Protein 7AH8 (pdb70)

B-factor: mean 55.12, std 19.31, range [22.87, 121.48]

Secondary structure (DSSP, 8-state):
------HHHHHHHHHHTS-TT-EE-HHHHHHHHHHHHHHHHHHHHHHHHHHHHTT-SSB-HHHHHHHHHHTT-HHHHHHHHHHHHH--/---HHHHHHHHTTSTT---B-SHHHHHHHHHHHHHHHHHHHHHHHHHHHTT-SEE-HHHHHHHHHT-GGGGGGTTTS--/-------HHHHHHHHHHTS-TT-EE-HHHHHHHHHHHHHHHHHHHHHHHHHHHHTT-SSB-HHHHHHHHHHTT-HHHHHHHHHHHHHT-/--S-HHHHHHHHTTSTT-SSB-SHHHHHHHHHHHHHHHHHHHHHHHHHHHTT-SEE-HHHHHHHHHH-GGGGGGTTTS--

Solvent-accessible surface area: 17766 Å² total; per-residue (Å²): 207,98,52,83,0,39,67,63,27,0,18,96,3,0,111,106,11,18,58,183,78,16,106,24,21,147,84,0,61,56,6,0,27,71,0,0,9,64,0,0,40,64,0,0,57,35,0,10,116,85,5,128,120,89,164,65,150,18,4,39,5,117,0,0,12,73,0,0,45,68,44,42,0,87,74,2,16,115,66,0,83,107,73,19,136,176,88,148,106,11,52,81,32,80,0,43,86,0,0,41,55,25,142,115,2,134,119,29,19,47,29,0,8,25,0,0,14,58,0,0,55,39,0,0,39,37,0,0,85,54,0,20,91,35,0,108,97,74,191,58,131,38,0,63,68,47,0,0,6,78,4,2,104,121,64,129,32,0,79,42,0,99,124,53,7,74,178,170,154,68,24,66,0,37,69,68,37,0,14,161,10,0,137,125,17,12,61,182,111,13,117,23,18,150,61,0,61,59,0,0,31,62,0,0,9,65,0,0,38,64,0,2,57,48,0,3,105,74,3,119,131,69,177,74,162,33,2,40,7,89,0,0,20,73,0,0,48,74,47,40,0,79,74,7,14,119,58,0,98,114,30,20,113,132,44,176,115,118,2,39,49,71,78,0,46,85,1,0,79,76,32,128,63,3,139,116,27,20,46,47,0,7,39,0,0,7,58,0,0,55,32,0,0,40,44,0,0,74,67,0,20,93,52,0,89,118,74,188,74,174,41,0,67,74,74,0,0,10,80,4,4,98,135,73,126,52,2,79,35,0,113,113,38,9,100,214

Organism: Homo sapiens (NCBI:txid9606)

Radius of gyration: 24.03 Å; Cα contacts (8 Å, |Δi|>4): 444; chains: 4; bounding box: 36×52×73 Å

Structure (mmCIF, N/CA/C/O backbone):
data_7AH8
#
_entry.id   7AH8
#
_cell.length_a   45.697
_cell.length_b   61.213
_cell.length_c   123.533
_cell.angle_alpha   90.000
_cell.angle_beta   90.000
_cell.angle_gamma   90.000
#
_symmetry.space_group_name_H-M   'P 21 21 21'
#
loop_
_entity.id
_entity.type
_entity.pdbx_description
1 polymer 'Nuclear transcription factor Y subunit beta'
2 polymer 'Isoform 6 of Nuclear transcription factor Y subunit gamma'
3 non-polymer GLYCEROL
4 non-polymer 'CITRATE ANION'
5 non-polymer "8,8'-[CARBONYLBIS[IMINO-3,1-PHENYLENECARBONYLIMINO(4-METHYL-3,1-PHENYLENE)CARBONYLIMINO]]BIS-1,3,5-NAPHTHALENETRISULFON IC ACID"
6 water water
#
loop_
_atom_site.group_PDB
_atom_site.id
_atom_site.type_symbol
_atom_site.label_atom_id
_atom_site.label_alt_id
_atom_site.label_comp_id
_atom_site.label_asym_id
_atom_site.label_entity_id
_atom_site.label_seq_id
_atom_site.pdbx_PDB_ins_code
_atom_site.Cartn_x
_atom_site.Cartn_y
_atom_site.Cartn_z
_atom_site.occupancy
_atom_site.B_iso_or_equiv
_atom_site.auth_seq_id
_atom_site.auth_comp_id
_atom_site.auth_asym_id
_atom_site.auth_atom_id
_atom_site.pdbx_PDB_model_num
ATOM 1 N N . GLN A 1 2 ? 3.27900 -2.26000 -14.35600 1.000 78.86893 53 GLN A N 1
ATOM 2 C CA . GLN A 1 2 ? 4.13000 -1.71100 -13.27200 1.000 88.80143 53 GLN A CA 1
ATOM 3 C C . GLN A 1 2 ? 5.55300 -1.52100 -13.81100 1.000 91.99679 53 GLN A C 1
ATOM 4 O O . GLN A 1 2 ? 6.11900 -2.49200 -14.31100 1.000 89.57089 53 GLN A O 1
ATOM 10 N N . ASP A 1 3 ? 6.09000 -0.30200 -13.72700 1.000 86.85732 54 ASP A N 1
ATOM 11 C CA . ASP A 1 3 ? 7.43300 0.02600 -14.27000 1.000 84.75760 54 ASP A CA 1
ATOM 12 C C . ASP A 1 3 ? 7.93900 1.28300 -13.57200 1.000 73.03893 54 ASP A C 1
ATOM 13 O O . ASP A 1 3 ? 7.28500 2.31100 -13.66900 1.000 101.83893 54 ASP A O 1
ATOM 18 N N . ILE A 1 4 ? 9.10600 1.14300 -12.95500 1.000 57.09893 55 ILE A N 1
ATOM 19 C CA . ILE A 1 4 ? 9.81200 2.11600 -12.08200 1.000 53.12893 55 ILE A CA 1
ATOM 20 C C . ILE A 1 4 ? 11.00200 2.73100 -12.79400 1.000 47.93617 55 ILE A C 1
ATOM 21 O O . ILE A 1 4 ? 11.70100 2.05700 -13.46300 1.000 45.14893 55 ILE A O 1
ATOM 26 N N . TYR A 1 5 ? 11.24300 3.99500 -12.54100 1.000 46.73490 56 TYR A N 1
ATOM 27 C CA . TYR A 1 5 ? 12.38800 4.68800 -13.14700 1.000 39.66391 56 TYR A CA 1
ATOM 28 C C . TYR A 1 5 ? 13.13700 5.44900 -12.06900 1.000 38.35360 56 TYR A C 1
ATOM 29 O O . TYR A 1 5 ? 12.56300 5.86300 -11.11300 1.000 36.66494 56 TYR A O 1
ATOM 38 N N . LEU A 1 6 ? 14.44100 5.50700 -12.21300 1.000 37.24251 57 LEU A N 1
ATOM 39 C CA . LEU A 1 6 ? 15.25300 6.36400 -11.37700 1.000 31.14596 57 LEU A CA 1
ATOM 40 C C . LEU A 1 6 ? 14.81800 7.81900 -11.55200 1.000 36.34898 57 LEU A C 1
ATOM 41 O O . LEU A 1 6 ? 14.28800 8.19200 -12.60100 1.000 37.47246 57 LEU A O 1
ATOM 46 N N . PRO A 1 7 ? 15.00500 8.65200 -10.53100 1.000 40.81933 58 PRO A N 1
ATOM 47 C CA . PRO A 1 7 ? 14.56600 10.05000 -10.63000 1.000 32.72110 58 PRO A CA 1
ATOM 48 C C . PRO A 1 7 ? 15.22900 10.76100 -11.80200 1.000 38.93526 58 PRO A C 1
ATOM 49 O O . PRO A 1 7 ? 16.44100 10.65900 -12.01300 1.000 39.63067 58 PRO A O 1
ATOM 53 N N . ILE A 1 8 ? 14.40900 11.48000 -12.57400 1.000 38.55035 59 ILE A N 1
ATOM 54 C CA . ILE A 1 8 ? 14.88000 12.12400 -13.79800 1.000 37.74388 59 ILE A CA 1
ATOM 55 C C . ILE A 1 8 ? 15.98800 13.13000 -13.50500 1.000 39.71381 59 ILE A C 1
ATOM 56 O O . ILE A 1 8 ? 16.87300 13.35000 -14.34200 1.000 39.45018 59 ILE A O 1
ATOM 61 N N . ALA A 1 9 ? 15.96300 13.75500 -12.32600 1.000 42.44719 60 ALA A N 1
ATOM 62 C CA . ALA A 1 9 ? 16.98600 14.73900 -11.98900 1.000 39.16539 60 ALA A CA 1
ATOM 63 C C . ALA A 1 9 ? 18.34200 14.07600 -11.78500 1.000 37.33722 60 ALA A C 1
ATOM 64 O O . ALA A 1 9 ? 19.37300 14.61500 -12.20300 1.000 38.35126 60 ALA A O 1
ATOM 66 N N . ASN A 1 10 ? 18.36000 12.91100 -11.13500 1.000 37.10607 61 ASN A N 1
ATOM 67 C CA . ASN A 1 10 ? 19.60800 12.17600 -10.95500 1.000 38.75325 61 ASN A CA 1
ATOM 68 C C . ASN A 1 10 ? 20.19400 11.75500 -12.29800 1.000 45.33705 61 ASN A C 1
ATOM 69 O O . ASN A 1 10 ? 21.40100 11.89100 -12.53200 1.000 46.93396 61 ASN A O 1
ATOM 74 N N . VAL A 1 11 ? 19.35200 11.22300 -13.18800 1.000 46.02838 62 VAL A N 1
ATOM 75 C CA . VAL A 1 11 ? 19.80700 10.84800 -14.52500 1.000 41.13762 62 VAL A CA 1
ATOM 76 C C . VAL A 1 11 ? 20.38600 12.06000 -15.24600 1.000 33.28849 62 VAL A C 1
ATOM 77 O O . VAL A 1 11 ? 21.44300 11.98100 -15.88300 1.000 39.22577 62 VAL A O 1
ATOM 81 N N . ALA A 1 12 ? 19.69100 13.19800 -15.16200 1.000 32.46178 63 ALA A N 1
ATOM 82 C CA . ALA A 1 12 ? 20.14300 14.40900 -15.84200 1.000 33.07494 63 ALA A CA 1
ATOM 83 C C . ALA A 1 12 ? 21.52100 14.84100 -15.35600 1.000 41.41583 63 ALA A C 1
ATOM 84 O O . ALA A 1 12 ? 22.34100 15.32500 -16.14500 1.000 38.83447 63 ALA A O 1
ATOM 86 N N . ARG A 1 13 ? 21.79300 14.68200 -14.05700 1.000 38.09150 64 ARG A N 1
ATOM 87 C CA . ARG A 1 13 ? 23.06600 15.14100 -13.51100 1.000 29.92940 64 ARG A CA 1
ATOM 88 C C . ARG A 1 13 ? 24.22900 14.33000 -14.06300 1.000 40.99580 64 ARG A C 1
ATOM 89 O O . ARG A 1 13 ? 25.26400 14.89200 -14.44100 1.000 45.54472 64 ARG A O 1
ATOM 97 N N . ILE A 1 14 ? 24.07400 13.00600 -14.12100 1.000 35.30789 65 ILE A N 1
ATOM 98 C CA . ILE A 1 14 ? 25.11500 12.14700 -14.67600 1.000 33.42482 65 ILE A CA 1
ATOM 99 C C . ILE A 1 14 ? 25.32200 12.44600 -16.15400 1.000 36.75925 65 ILE A C 1
ATOM 100 O O . ILE A 1 14 ? 26.45800 12.51700 -16.63700 1.000 43.98923 65 ILE A O 1
ATOM 105 N N . MET A 1 15 ? 24.22500 12.61300 -16.89600 1.000 32.34100 66 MET A N 1
ATOM 106 C CA . MET A 1 15 ? 24.31800 12.99000 -18.30300 1.000 30.96476 66 MET A CA 1
ATOM 107 C C . MET A 1 15 ? 25.09600 14.28900 -18.48700 1.000 38.33898 66 MET A C 1
ATOM 108 O O . MET A 1 15 ? 25.95300 14.38800 -19.37400 1.000 31.44745 66 MET A O 1
ATOM 113 N N . LYS A 1 16 ? 24.81000 15.29800 -17.65700 1.000 34.42865 67 LYS A N 1
ATOM 114 C CA . LYS A 1 16 ? 25.43200 16.60800 -17.82700 1.000 34.74352 67 LYS A CA 1
ATOM 115 C C . LYS A 1 16 ? 26.93400 16.56200 -17.56400 1.000 41.75824 67 LYS A C 1
ATOM 116 O O . LYS A 1 16 ? 27.70400 17.27800 -18.21600 1.000 44.54934 67 LYS A O 1
ATOM 122 N N . ASN A 1 17 ? 27.37600 15.71900 -16.62700 1.000 46.01455 68 ASN A N 1
ATOM 123 C CA . ASN A 1 17 ? 28.80900 15.59300 -16.37900 1.000 35.35242 68 ASN A CA 1
ATOM 124 C C . ASN A 1 17 ? 29.53100 14.87200 -17.50600 1.000 31.91615 68 ASN A C 1
ATOM 125 O O . ASN A 1 17 ? 30.76500 14.91900 -17.56200 1.000 51.84686 68 ASN A O 1
ATOM 130 N N . ALA A 1 18 ? 28.79500 14.21100 -18.39600 1.000 31.30354 69 ALA A N 1
ATOM 131 C CA . ALA A 1 18 ? 29.35600 13.44900 -19.50000 1.000 33.72290 69 ALA A CA 1
ATOM 132 C C . ALA A 1 18 ? 29.36900 14.22600 -20.81200 1.000 41.21719 69 ALA A C 1
ATOM 133 O O . ALA A 1 18 ? 29.61300 13.63000 -21.86400 1.000 46.59020 69 ALA A O 1
ATOM 135 N N . ILE A 1 19 ? 29.10600 15.52700 -20.78400 1.000 38.90385 70 ILE A N 1
ATOM 136 C CA . ILE A 1 19 ? 29.03300 16.30200 -22.02300 1.000 47.57751 70 ILE A CA 1
ATOM 137 C C . ILE A 1 19 ? 29.85100 17.57400 -21.85600 1.000 44.49503 70 ILE A C 1
ATOM 138 O O . ILE A 1 19 ? 30.14400 18.00200 -20.72800 1.000 44.37263 70 ILE A O 1
ATOM 143 N N . PRO A 1 20 ? 30.26000 18.19700 -22.97900 1.000 40.18837 71 PRO A N 1
ATOM 144 C CA . PRO A 1 20 ? 31.01700 19.45300 -22.90100 1.000 43.74776 71 PRO A CA 1
ATOM 145 C C . PRO A 1 20 ? 30.31800 20.52500 -22.08100 1.000 48.56784 71 PRO A C 1
ATOM 146 O O . PRO A 1 20 ? 29.09700 20.49400 -21.89100 1.000 56.69579 71 PRO A O 1
ATOM 150 N N . GLN A 1 21 ? 31.10300 21.48600 -21.59600 1.000 53.08003 72 GLN A N 1
ATOM 151 C CA . GLN A 1 21 ? 30.57800 22.53900 -20.73900 1.000 52.41154 72 GLN A CA 1
ATOM 152 C C . GLN A 1 21 ? 29.57500 23.44200 -21.45100 1.000 53.97111 72 GLN A C 1
ATOM 153 O O . GLN A 1 21 ? 28.76600 24.09500 -20.78200 1.000 55.20934 72 GLN A O 1
ATOM 159 N N . THR A 1 22 ? 29.58900 23.48100 -22.78200 1.000 58.95512 73 THR A N 1
ATOM 160 C CA . THR A 1 22 ? 28.59000 24.22000 -23.54200 1.000 47.20835 73 THR A CA 1
ATOM 161 C C . THR A 1 22 ? 27.36100 23.38900 -23.88900 1.000 59.84318 73 THR A C 1
ATOM 162 O O . THR A 1 22 ? 26.38500 23.94500 -24.40500 1.000 66.10135 73 THR A O 1
ATOM 166 N N . GLY A 1 23 ? 27.37100 22.08700 -23.60900 1.000 53.23146 74 GLY A N 1
ATOM 167 C CA . GLY A 1 23 ? 26.29500 21.23400 -24.06700 1.000 44.21724 74 GLY A CA 1
ATOM 168 C C . GLY A 1 23 ? 25.03900 21.34400 -23.22500 1.000 44.24839 74 GLY A C 1
ATOM 169 O O . GLY A 1 23 ? 25.07400 21.61000 -22.02400 1.000 44.89100 74 GLY A O 1
ATOM 170 N N . LYS A 1 24 ? 23.90800 21.13200 -23.88900 1.000 41.55183 75 LYS A N 1
ATOM 171 C CA . LYS A 1 24 ? 22.60200 21.06300 -23.25800 1.000 32.10796 75 LYS A CA 1
ATOM 172 C C . LYS A 1 24 ? 21.93700 19.73700 -23.59800 1.000 34.06409 75 LYS A C 1
ATOM 173 O O . LYS A 1 24 ? 22.29200 19.06800 -24.57200 1.000 34.45927 75 LYS A O 1
ATOM 179 N N . ILE A 1 25 ? 20.97600 19.35300 -22.76600 1.000 37.31790 76 ILE A N 1
ATOM 180 C CA . ILE A 1 25 ? 20.22900 18.11800 -22.94700 1.000 36.94138 76 ILE A CA 1
ATOM 181 C C . ILE A 1 25 ? 18.75700 18.46800 -23.08700 1.000 33.72489 76 ILE A C 1
ATOM 182 O O . ILE A 1 25 ? 18.20700 19.20800 -22.26300 1.000 34.45576 76 ILE A O 1
ATOM 187 N N . ALA A 1 26 ? 18.12600 17.94000 -24.12900 1.000 37.39706 77 ALA A N 1
ATOM 188 C CA . ALA A 1 26 ? 16.69800 18.13300 -24.30700 1.000 32.67603 77 ALA A CA 1
ATOM 189 C C . ALA A 1 26 ? 15.92500 17.32400 -23.27500 1.000 37.37052 77 ALA A C 1
ATOM 190 O O . ALA A 1 26 ? 16.38100 16.27700 -22.80600 1.000 45.62793 77 ALA A O 1
ATOM 192 N N . LYS A 1 27 ? 14.76000 17.85000 -22.89100 1.000 35.96124 78 LYS A N 1
ATOM 193 C CA . LYS A 1 27 ? 13.84300 17.10000 -22.03700 1.000 34.73287 78 LYS A CA 1
ATOM 194 C C . LYS A 1 27 ? 13.63400 15.69200 -22.58400 1.000 30.28341 78 LYS A C 1
ATOM 195 O O . LYS A 1 27 ? 13.62200 14.71500 -21.82600 1.000 35.60476 78 LYS A O 1
ATOM 201 N N . ASP A 1 28 ? 13.44200 15.58100 -23.90200 1.000 34.96171 79 ASP A N 1
ATOM 202 C CA . ASP A 1 28 ? 13.29400 14.28300 -24.55600 1.000 41.99945 79 ASP A CA 1
ATOM 203 C C . ASP A 1 28 ? 14.45500 13.34900 -24.22600 1.000 39.32619 79 ASP A C 1
ATOM 204 O O . ASP A 1 28 ? 14.25400 12.16600 -23.92600 1.000 30.89800 79 ASP A O 1
ATOM 209 N N . ALA A 1 29 ? 15.68300 13.87200 -24.27300 1.000 35.88598 80 ALA A N 1
ATOM 210 C CA . ALA A 1 29 ? 16.86400 13.02200 -24.14200 1.000 31.31018 80 ALA A CA 1
ATOM 211 C C . ALA A 1 29 ? 17.00600 12.44400 -22.73900 1.000 29.76950 80 ALA A C 1
ATOM 212 O O . ALA A 1 29 ? 17.29400 11.25100 -22.58500 1.000 31.39453 80 ALA A O 1
ATOM 214 N N . LYS A 1 30 ? 16.81300 13.26900 -21.70700 1.000 27.23536 81 LYS A N 1
ATOM 215 C CA . LYS A 1 30 ? 16.92300 12.78000 -20.33500 1.000 28.19021 81 LYS A CA 1
ATOM 216 C C . LYS A 1 30 ? 15.91200 11.67500 -20.06100 1.000 36.47552 81 LYS A C 1
ATOM 217 O O . LYS A 1 30 ? 16.25800 10.61800 -19.52100 1.000 35.89155 81 LYS A O 1
ATOM 223 N N . GLU A 1 31 ? 14.64900 11.90900 -20.42200 1.000 34.41794 82 GLU A N 1
ATOM 224 C CA . GLU A 1 31 ? 13.60800 10.91600 -20.17800 1.000 35.12067 82 GLU A CA 1
ATOM 225 C C . GLU A 1 31 ? 13.89500 9.62800 -20.93700 1.000 31.04565 82 GLU A C 1
ATOM 226 O O . GLU A 1 31 ? 13.66100 8.52800 -20.42300 1.000 33.46914 82 GLU A O 1
ATOM 232 N N . CYS A 1 32 ? 14.39800 9.74900 -22.16700 1.000 33.04279 83 CYS A N 1
ATOM 233 C CA . CYS A 1 32 ? 14.79500 8.57900 -22.94200 1.000 32.30273 83 CYS A CA 1
ATOM 234 C C . CYS A 1 32 ? 15.86100 7.76600 -22.21600 1.000 30.67060 83 CYS A C 1
ATOM 235 O O . CYS A 1 32 ? 15.75100 6.53900 -22.09800 1.000 32.62670 83 CYS A O 1
ATOM 238 N N . VAL A 1 33 ? 16.91300 8.43500 -21.73300 1.000 28.02220 84 VAL A N 1
ATOM 239 C CA . VAL A 1 33 ? 17.98200 7.73800 -21.01900 1.000 33.25539 84 VAL A CA 1
ATOM 240 C C . VAL A 1 33 ? 17.45000 7.11800 -19.73400 1.000 28.06239 84 VAL A C 1
ATOM 241 O O . VAL A 1 33 ? 17.84700 6.01200 -19.34800 1.000 29.96598 84 VAL A O 1
ATOM 245 N N . GLN A 1 34 ? 16.54300 7.82300 -19.05500 1.000 32.07466 85 GLN A N 1
ATOM 246 C CA . GLN A 1 34 ? 15.91500 7.28600 -17.85200 1.000 34.74116 85 GLN A CA 1
ATOM 247 C C . GLN A 1 34 ? 15.24700 5.94500 -18.12800 1.000 35.15013 85 GLN A C 1
ATOM 248 O O . GLN A 1 34 ? 15.32400 5.02200 -17.30900 1.000 33.13635 85 GLN A O 1
ATOM 254 N N . GLU A 1 35 ? 14.58200 5.82100 -19.27700 1.000 35.76427 86 GLU A N 1
ATOM 255 C CA . GLU A 1 35 ? 13.97300 4.54700 -19.64500 1.000 42.14413 86 GLU A CA 1
ATOM 256 C C . GLU A 1 35 ? 15.03600 3.50400 -19.96500 1.000 38.76903 86 GLU A C 1
ATOM 257 O O . GLU A 1 35 ? 14.91400 2.34100 -19.56200 1.000 41.20844 86 GLU A O 1
ATOM 263 N N . CYS A 1 36 ? 16.07400 3.89900 -20.70800 1.000 33.72487 87 CYS A N 1
ATOM 264 C CA . CYS A 1 36 ? 17.14900 2.97200 -21.05000 1.000 32.02995 87 CYS A CA 1
ATOM 265 C C . CYS A 1 36 ? 17.82100 2.40600 -19.80500 1.000 30.85909 87 CYS A C 1
ATOM 266 O O . CYS A 1 36 ? 18.18000 1.22300 -19.77000 1.000 27.82551 87 CYS A O 1
ATOM 269 N N . VAL A 1 37 ? 18.00700 3.23600 -18.77400 1.000 29.86745 88 VAL A N 1
ATOM 270 C CA . VAL A 1 37 ? 18.72900 2.78400 -17.58600 1.000 31.99531 88 VAL A CA 1
ATOM 271 C C . VAL A 1 37 ? 17.92700 1.72400 -16.83200 1.000 29.82874 88 VAL A C 1
ATOM 272 O O . VAL A 1 37 ? 18.48800 0.72100 -16.37200 1.000 30.16408 88 VAL A O 1
ATOM 276 N N . SER A 1 38 ? 16.61400 1.92600 -16.68100 1.000 33.13335 89 SER A N 1
ATOM 277 C CA . SER A 1 38 ? 15.77300 0.89000 -16.08900 1.000 27.86705 89 SER A CA 1
ATOM 278 C C . SER A 1 38 ? 15.82000 -0.38500 -16.91700 1.000 34.86011 89 SER A C 1
ATOM 279 O O . SER A 1 38 ? 15.90100 -1.49200 -16.37000 1.000 31.87794 89 SER A O 1
ATOM 282 N N . GLU A 1 39 ? 15.76100 -0.24600 -18.24400 1.000 36.08029 90 GLU A N 1
ATOM 283 C CA . GLU A 1 39 ? 15.84800 -1.40600 -19.12200 1.000 31.34345 90 GLU A CA 1
ATOM 284 C C . GLU A 1 39 ? 17.17500 -2.12600 -18.93000 1.000 34.73626 90 GLU A C 1
ATOM 285 O O . GLU A 1 39 ? 17.22600 -3.36100 -18.92000 1.000 40.34289 90 GLU A O 1
ATOM 291 N N . PHE A 1 40 ? 18.26200 -1.36300 -18.78400 1.000 31.59287 91 PHE A N 1
ATOM 292 C CA . PHE A 1 40 ? 19.57600 -1.95100 -18.54600 1.000 36.94534 91 PHE A CA 1
ATOM 293 C C . PHE A 1 40 ? 19.59800 -2.76100 -17.25600 1.000 41.00659 91 PHE A C 1
ATOM 294 O O . PHE A 1 40 ? 20.15500 -3.86400 -17.21700 1.000 40.37881 91 PHE A O 1
ATOM 302 N N . ILE A 1 41 ? 18.99600 -2.23200 -16.19000 1.000 35.08671 92 ILE A N 1
ATOM 303 C CA . ILE A 1 41 ? 18.97500 -2.94700 -14.91700 1.000 39.32114 92 ILE A CA 1
ATOM 304 C C . ILE A 1 41 ? 18.12700 -4.20800 -15.02800 1.000 37.25683 92 ILE A C 1
ATOM 305 O O . ILE A 1 41 ? 18.54200 -5.29200 -14.60200 1.000 40.35591 92 ILE A O 1
ATOM 310 N N . SER A 1 42 ? 16.92600 -4.08600 -15.60000 1.000 40.66991 93 SER A N 1
ATOM 311 C CA . SER A 1 42 ? 16.06300 -5.25200 -15.77300 1.000 36.87657 93 SER A CA 1
ATOM 312 C C . SER A 1 42 ? 16.71700 -6.29800 -16.66900 1.000 41.29353 93 SER A C 1
ATOM 313 O O . SER A 1 42 ? 16.65100 -7.50000 -16.38500 1.000 47.52071 93 SER A O 1
ATOM 316 N N . PHE A 1 43 ? 17.33800 -5.85400 -17.76400 1.000 42.06580 94 PHE A N 1
ATOM 317 C CA . PHE A 1 43 ? 18.0850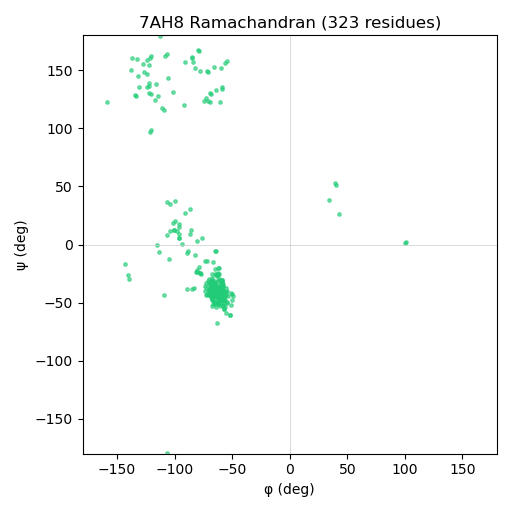0 -6.74200 -18.65200 1.000 44.00802 94 PHE A CA 1
ATOM 318 C C . PHE A 1 43 ? 19.09400 -7.59400 -17.88700 1.000 43.58978 94 PHE A C 1
ATOM 319 O O . PHE A 1 43 ? 19.02800 -8.82900 -17.90600 1.000 46.69101 94 PHE A O 1
ATOM 327 N N . ILE A 1 44 ? 20.04600 -6.94300 -17.21500 1.000 38.31993 95 ILE A N 1
ATOM 328 C CA . ILE A 1 44 ? 21.09400 -7.66500 -16.49600 1.000 40.87127 95 ILE A CA 1
ATOM 329 C C . ILE A 1 44 ? 20.50100 -8.52700 -15.38700 1.000 41.39897 95 ILE A C 1
ATOM 330 O O . ILE A 1 44 ? 20.95700 -9.65100 -15.14600 1.000 46.42728 95 ILE A O 1
ATOM 335 N N . THR A 1 45 ? 19.49100 -8.00800 -14.68300 1.000 40.60007 96 THR A N 1
ATOM 336 C CA . THR A 1 45 ? 18.87900 -8.74500 -13.57600 1.000 48.32021 96 THR A CA 1
ATOM 337 C C . THR A 1 45 ? 18.37500 -10.11900 -14.01500 1.000 50.12174 96 THR A C 1
ATOM 338 O O . THR A 1 45 ? 18.64600 -11.12900 -13.35300 1.000 51.64210 96 THR A O 1
ATOM 342 N N . SER A 1 46 ? 17.65000 -10.18100 -15.13900 1.000 47.23153 97 SER A N 1
ATOM 343 C CA . SER A 1 46 ? 16.97300 -11.42100 -15.51000 1.000 47.61862 97 SER A CA 1
ATOM 344 C C . SER A 1 46 ? 17.96100 -12.51500 -15.88800 1.000 54.86032 97 SER A C 1
ATOM 345 O O . SER A 1 46 ? 17.68500 -13.70200 -15.66900 1.000 65.48087 97 SER A O 1
ATOM 348 N N . GLU A 1 47 ? 19.10500 -12.14300 -16.46700 1.000 51.20224 98 GLU A N 1
ATOM 349 C CA . GLU A 1 47 ? 20.16300 -13.12100 -16.67800 1.000 46.68554 98 GLU A CA 1
ATOM 350 C C . GLU A 1 47 ? 20.79300 -13.52000 -15.35200 1.000 53.56932 98 GLU A C 1
ATOM 351 O O . GLU A 1 47 ? 21.11600 -14.69500 -15.13800 1.000 63.11911 98 GLU A O 1
ATOM 357 N N . ALA A 1 48 ? 20.98500 -12.55100 -14.45300 1.000 54.13211 99 ALA A N 1
ATOM 358 C CA . ALA A 1 48 ? 21.55800 -12.85800 -13.14900 1.000 57.04696 99 ALA A CA 1
ATOM 359 C C . ALA A 1 48 ? 20.66700 -13.82000 -12.37600 1.000 61.21956 99 ALA A C 1
ATOM 360 O O . ALA A 1 48 ? 21.15900 -14.77500 -11.76500 1.000 65.25291 99 ALA A O 1
ATOM 362 N N . SER A 1 49 ? 19.35100 -13.58000 -12.38600 1.000 60.99092 100 SER A N 1
ATOM 363 C CA . SER A 1 49 ? 18.42300 -14.49500 -11.72800 1.000 60.71614 100 SER A CA 1
ATOM 364 C C . SER A 1 49 ? 18.51600 -15.89900 -12.31000 1.000 66.23718 100 SER A C 1
ATOM 365 O O . SER A 1 49 ? 18.33400 -16.88500 -11.58600 1.000 68.56051 100 SER A O 1
ATOM 368 N N . GLU A 1 50 ? 18.79600 -16.00800 -13.61000 1.000 67.90575 101 GLU A N 1
ATOM 369 C CA . GLU A 1 50 ? 18.98200 -17.31700 -14.22700 1.000 70.61949 101 GLU A CA 1
ATOM 370 C C . GLU A 1 50 ? 20.23300 -17.99500 -13.68400 1.000 67.10462 101 GLU A C 1
ATOM 371 O O . GLU A 1 50 ? 20.18800 -19.15500 -13.25700 1.000 80.71910 101 GLU A O 1
ATOM 377 N N . ARG A 1 51 ? 21.36300 -17.28700 -13.70700 1.000 67.24944 102 ARG A N 1
ATOM 378 C CA . ARG A 1 51 ? 22.59700 -17.82500 -13.14300 1.000 73.03571 102 ARG A CA 1
ATOM 379 C C . ARG A 1 51 ? 22.41900 -18.14900 -11.66700 1.000 70.81837 102 ARG A C 1
ATOM 380 O O . ARG A 1 51 ? 22.87500 -19.19500 -11.18700 1.000 72.52447 102 ARG A O 1
ATOM 388 N N . CYS A 1 52 ? 21.77300 -17.24500 -10.92900 1.000 70.04510 103 CYS A N 1
ATOM 389 C CA . CYS A 1 52 ? 21.45400 -17.48800 -9.52900 1.000 69.21424 103 CYS A CA 1
ATOM 390 C C . CYS A 1 52 ? 20.67000 -18.78500 -9.36500 1.000 77.72430 103 CYS A C 1
ATOM 391 O O . CYS A 1 52 ? 21.09200 -19.69300 -8.64100 1.000 71.17150 103 CYS A O 1
ATOM 394 N N . HIS A 1 53 ? 19.50400 -18.88000 -10.01400 1.000 79.03471 104 HIS A N 1
ATOM 395 C CA . HIS A 1 53 ? 18.68900 -20.07900 -9.86100 1.000 76.55431 104 HIS A CA 1
ATOM 396 C C . HIS A 1 53 ? 19.41700 -21.33600 -10.30600 1.000 84.67549 104 HIS A C 1
ATOM 397 O O . HIS A 1 53 ? 19.18900 -22.40800 -9.72500 1.000 85.45195 104 HIS A O 1
ATOM 404 N N . GLN A 1 54 ? 20.30200 -21.26400 -11.30200 1.000 81.64777 105 GLN A N 1
ATOM 405 C CA . GLN A 1 54 ? 20.77500 -22.57000 -11.71800 1.000 90.70190 105 GLN A CA 1
ATOM 406 C C . GLN A 1 54 ? 21.67300 -23.22400 -10.69400 1.000 88.42602 105 GLN A C 1
ATOM 407 O O . GLN A 1 54 ? 21.65800 -24.44000 -10.57700 1.000 96.08749 105 GLN A O 1
ATOM 413 N N . GLU A 1 55 ? 22.40500 -22.44800 -9.91400 1.000 83.97873 106 GLU A N 1
ATOM 414 C CA . GLU A 1 55 ? 23.19300 -22.95200 -8.80500 1.000 85.32053 106 GLU A CA 1
ATOM 415 C C . GLU A 1 55 ? 22.34500 -23.03600 -7.54000 1.000 82.84733 106 GLU A C 1
ATOM 416 O O . GLU A 1 55 ? 22.86800 -22.89700 -6.43000 1.000 76.45804 106 GLU A O 1
ATOM 422 N N . LYS A 1 56 ? 21.02400 -23.27100 -7.70700 1.000 84.70123 107 LYS A N 1
ATOM 423 C CA . LYS A 1 56 ? 20.00900 -23.35100 -6.65000 1.000 87.31519 107 LYS A CA 1
ATOM 424 C C . LYS A 1 56 ? 20.29800 -22.39600 -5.50300 1.000 77.36020 107 LYS A C 1
ATOM 425 O O . LYS A 1 56 ? 20.08500 -22.70900 -4.32700 1.000 66.72873 107 LYS A O 1
ATOM 431 N N . ARG A 1 57 ? 20.78700 -21.22000 -5.86700 1.000 75.46054 108 ARG A N 1
ATOM 432 C CA . ARG A 1 57 ? 20.82500 -20.07000 -4.98800 1.000 66.06061 108 ARG A CA 1
ATOM 433 C C . ARG A 1 57 ? 19.48700 -19.34300 -5.04700 1.000 72.38953 108 ARG A C 1
ATOM 434 O O . ARG A 1 57 ? 18.69000 -19.51400 -5.97100 1.000 73.73182 108 ARG A O 1
ATOM 442 N N . LYS A 1 58 ? 19.25500 -18.53200 -4.04400 1.000 68.95696 109 LYS A N 1
ATOM 443 C CA . LYS A 1 58 ? 18.04200 -17.75600 -3.85300 1.000 77.02946 109 LYS A CA 1
ATOM 444 C C . LYS A 1 58 ? 18.24600 -16.26800 -4.06000 1.000 76.22517 109 LYS A C 1
ATOM 445 O O . LYS A 1 58 ? 17.40900 -15.61600 -4.68300 1.000 76.47706 109 LYS A O 1
ATOM 451 N N . THR A 1 59 ? 19.32800 -15.71800 -3.53100 1.000 70.52761 110 THR A N 1
ATOM 452 C CA . THR A 1 59 ? 19.64500 -14.30300 -3.59600 1.000 71.75014 110 THR A CA 1
ATOM 453 C C . THR A 1 59 ? 20.68900 -14.01800 -4.67200 1.000 62.84609 110 THR A C 1
ATOM 454 O O . THR A 1 59 ? 21.72400 -14.69300 -4.73300 1.000 65.84338 110 THR A O 1
ATOM 458 N N . ILE A 1 60 ? 20.42000 -13.01700 -5.51100 1.000 64.25148 111 ILE A N 1
ATOM 459 C CA . ILE A 1 60 ? 21.38400 -12.60200 -6.52900 1.000 55.80601 111 ILE A CA 1
ATOM 460 C C . ILE A 1 60 ? 22.52300 -11.83800 -5.86300 1.000 50.00534 111 ILE A C 1
ATOM 461 O O . ILE A 1 60 ? 22.30000 -10.83000 -5.18200 1.000 41.88194 111 ILE A O 1
ATOM 466 N N . ASN A 1 61 ? 23.75000 -12.31400 -6.05800 1.000 50.63834 112 ASN A N 1
ATOM 467 C CA . ASN A 1 61 ? 24.93600 -11.72100 -5.45700 1.000 48.88683 112 ASN A CA 1
ATOM 468 C C . ASN A 1 61 ? 25.75300 -10.97000 -6.50800 1.000 51.26070 112 ASN A C 1
ATOM 469 O O . ASN A 1 61 ? 25.38200 -10.88400 -7.68400 1.000 49.17988 112 ASN A O 1
ATOM 474 N N . GLY A 1 62 ? 26.87100 -10.40100 -6.05200 1.000 51.10054 113 GLY A N 1
ATOM 475 C CA . GLY A 1 62 ? 27.74900 -9.65900 -6.94700 1.000 39.66793 113 GLY A CA 1
ATOM 476 C C . GLY A 1 62 ? 28.18600 -10.45400 -8.16100 1.000 49.71716 113 GLY A C 1
ATOM 477 O O . GLY A 1 62 ? 28.11200 -9.97200 -9.29400 1.000 45.87734 113 GLY A O 1
ATOM 478 N N . GLU A 1 63 ? 28.68200 -11.67500 -7.93600 1.000 56.73847 114 GLU A N 1
ATOM 479 C CA . GLU A 1 63 ? 29.17800 -12.49400 -9.03900 1.000 48.14095 114 GLU A CA 1
ATOM 480 C C . GLU A 1 63 ? 28.10900 -12.71900 -10.10200 1.000 42.16419 114 GLU A C 1
ATOM 481 O O . GLU A 1 63 ? 28.40700 -12.68400 -11.30200 1.000 48.65810 114 GLU A O 1
ATOM 487 N N . ASP A 1 64 ? 26.86200 -12.95800 -9.68600 1.000 46.62067 115 ASP A N 1
ATOM 488 C CA . ASP A 1 64 ? 25.79300 -13.17200 -10.65800 1.000 50.39333 115 ASP A CA 1
ATOM 489 C C . ASP A 1 64 ? 25.60700 -11.94900 -11.54600 1.000 48.29615 115 ASP A C 1
ATOM 490 O O . ASP A 1 64 ? 25.33500 -12.07600 -12.74600 1.000 50.09129 115 ASP A O 1
ATOM 495 N N . ILE A 1 65 ? 25.74500 -10.75500 -10.97000 1.000 46.71510 116 ILE A N 1
ATOM 496 C CA . ILE A 1 65 ? 25.69300 -9.53100 -11.76500 1.000 46.50732 116 ILE A CA 1
ATOM 497 C C . ILE A 1 65 ? 26.86500 -9.47800 -12.73500 1.000 41.95762 116 ILE A C 1
ATOM 498 O O . ILE A 1 65 ? 26.68500 -9.28200 -13.94100 1.000 40.87183 116 ILE A O 1
ATOM 503 N N . LEU A 1 66 ? 28.08400 -9.68000 -12.22500 1.000 41.59713 117 LEU A N 1
ATOM 504 C CA . LEU A 1 66 ? 29.26900 -9.53200 -13.06600 1.000 41.54322 117 LEU A CA 1
ATOM 505 C C . LEU A 1 66 ? 29.33200 -10.61200 -14.13800 1.000 50.66805 117 LEU A C 1
ATOM 506 O O . LEU A 1 66 ? 29.78800 -10.35300 -15.25800 1.000 47.66112 117 LEU A O 1
ATOM 511 N N . PHE A 1 67 ? 28.88800 -11.83000 -13.81600 1.000 44.57521 118 PHE A N 1
ATOM 512 C CA . PHE A 1 67 ? 28.73200 -12.84200 -14.85600 1.000 43.22137 118 PHE A CA 1
ATOM 513 C C . PHE A 1 67 ? 27.72600 -12.39500 -15.90600 1.000 51.93418 118 PHE A C 1
ATOM 514 O O . PHE A 1 67 ? 27.95200 -12.56700 -17.11000 1.000 54.80264 118 PHE A O 1
ATOM 522 N N . ALA A 1 68 ? 26.60000 -11.82900 -15.46600 1.000 45.48937 119 ALA A N 1
ATOM 523 C CA . ALA A 1 68 ? 25.59300 -11.35600 -16.40700 1.000 39.82691 119 ALA A CA 1
ATOM 524 C C . ALA A 1 68 ? 26.13100 -10.21200 -17.25400 1.000 47.12693 119 ALA A C 1
ATOM 525 O O . ALA A 1 68 ? 25.80200 -10.10200 -18.44100 1.000 43.89617 119 ALA A O 1
ATOM 527 N N . MET A 1 69 ? 26.95000 -9.34100 -16.65800 1.000 46.08405 120 MET A N 1
ATOM 528 C CA . MET A 1 69 ? 27.57600 -8.26200 -17.41600 1.000 42.30608 120 MET A CA 1
ATOM 529 C C . MET A 1 69 ? 28.38400 -8.81300 -18.58600 1.000 49.36629 120 MET A C 1
ATOM 530 O O . MET A 1 69 ? 28.16700 -8.43500 -19.74300 1.000 52.14591 120 MET A O 1
ATOM 535 N N . SER A 1 70 ? 29.32400 -9.71700 -18.29800 1.000 45.44159 121 SER A N 1
ATOM 536 C CA . SER A 1 70 ? 30.17300 -10.27000 -19.35000 1.000 52.95035 121 SER A CA 1
ATOM 537 C C . SER A 1 70 ? 29.36000 -11.08100 -20.35200 1.000 47.16656 121 SER A C 1
ATOM 538 O O . SER A 1 70 ? 29.61500 -11.02500 -21.56100 1.000 52.98663 121 SER A O 1
ATOM 541 N N . THR A 1 71 ? 28.38300 -11.85000 -19.86400 1.000 42.53969 122 THR A N 1
ATOM 542 C CA . THR A 1 71 ? 27.56300 -12.66600 -20.75500 1.000 42.80766 122 THR A CA 1
ATOM 543 C C . THR A 1 71 ? 26.76500 -11.80000 -21.72300 1.000 47.69870 122 THR A C 1
ATOM 544 O O . THR A 1 71 ? 26.58700 -12.16200 -22.89200 1.000 53.06782 122 THR A O 1
ATOM 548 N N . LEU A 1 72 ? 26.30600 -10.63500 -21.26800 1.000 54.20129 123 LEU A N 1
ATOM 549 C CA . LEU A 1 72 ? 25.38100 -9.81400 -22.03500 1.000 41.21099 123 LEU A CA 1
ATOM 550 C C . LEU A 1 72 ? 26.06600 -8.65200 -22.74500 1.000 37.78100 123 LEU A C 1
ATOM 551 O O . LEU A 1 72 ? 25.38200 -7.74700 -23.23300 1.000 41.97165 123 LEU A O 1
ATOM 556 N N . GLY A 1 73 ? 27.39800 -8.65400 -22.81100 1.000 38.92916 124 GLY A N 1
ATOM 557 C CA . GLY A 1 73 ? 28.14000 -7.67800 -23.58400 1.000 39.79287 124 GLY A CA 1
ATOM 558 C C . GLY A 1 73 ? 28.75200 -6.53400 -22.80500 1.000 45.90601 124 GLY A C 1
ATOM 559 O O . GLY A 1 73 ? 29.35800 -5.64800 -23.42000 1.000 38.48669 124 GLY A O 1
ATOM 560 N N . PHE A 1 74 ? 28.61300 -6.51500 -21.48200 1.000 45.31778 125 PHE A N 1
ATOM 561 C CA . PHE A 1 74 ? 29.14400 -5.44500 -20.64300 1.000 37.89507 125 PHE A CA 1
ATOM 562 C C . PHE A 1 74 ? 30.37300 -5.89500 -19.85800 1.000 39.87455 125 PHE A C 1
ATOM 563 O O . PHE A 1 74 ? 30.57000 -5.51000 -18.70300 1.000 39.35463 125 PHE A O 1
ATOM 571 N N . ASP A 1 75 ? 31.20600 -6.73100 -20.48400 1.000 46.88652 126 ASP A N 1
ATOM 572 C CA . ASP A 1 75 ? 32.41300 -7.22600 -19.82800 1.000 49.06488 126 ASP A CA 1
ATOM 573 C C . ASP A 1 75 ? 33.36500 -6.09100 -19.46800 1.000 40.32989 126 ASP A C 1
ATOM 574 O O . ASP A 1 75 ? 34.11100 -6.19600 -18.48700 1.000 46.26410 126 ASP A O 1
ATOM 579 N N . SER A 1 76 ? 33.36000 -5.00700 -20.24900 1.000 39.80287 127 SER A N 1
ATOM 580 C CA . SER A 1 76 ? 34.18800 -3.84700 -19.93100 1.000 36.82012 127 SER A CA 1
ATOM 581 C C . SER A 1 76 ? 33.83100 -3.22700 -18.58600 1.000 40.61917 127 SER A C 1
ATOM 582 O O . SER A 1 76 ? 34.65000 -2.49700 -18.01600 1.000 44.77088 127 SER A O 1
ATOM 585 N N . TYR A 1 77 ? 32.62900 -3.49400 -18.07100 1.000 42.58397 128 TYR A N 1
ATOM 586 C CA . TYR A 1 77 ? 32.21600 -2.98000 -16.77200 1.000 44.36791 128 TYR A CA 1
ATOM 587 C C . TYR A 1 77 ? 32.77100 -3.79300 -15.61200 1.000 43.69443 128 TYR A C 1
ATOM 588 O O . TYR A 1 77 ? 32.87600 -3.26800 -14.49900 1.000 45.50477 128 TYR A O 1
ATOM 597 N N . VAL A 1 78 ? 33.11800 -5.05900 -15.85100 1.000 38.31101 129 VAL A N 1
ATOM 598 C CA . VAL A 1 78 ? 33.34500 -5.99800 -14.75500 1.000 46.59319 129 VAL A CA 1
ATOM 599 C C . VAL A 1 78 ? 34.56400 -5.59900 -13.92600 1.000 49.62184 129 VAL A C 1
ATOM 600 O O . VAL A 1 78 ? 34.51900 -5.61700 -12.69100 1.000 48.75012 129 VAL A O 1
ATOM 604 N N . GLU A 1 79 ? 35.66400 -5.22800 -14.58300 1.000 49.95174 130 GLU A N 1
ATOM 605 C CA . GLU A 1 79 ? 36.85800 -4.83300 -13.83400 1.000 50.19329 130 GLU A CA 1
ATOM 606 C C . GLU A 1 79 ? 36.65300 -3.56500 -13.01400 1.000 49.87427 130 GLU A C 1
ATOM 607 O O . GLU A 1 79 ? 37.00700 -3.57000 -11.82100 1.000 49.91336 130 GLU A O 1
ATOM 613 N N . PRO A 1 80 ? 36.12900 -2.45700 -13.55900 1.000 47.11192 131 PRO A N 1
ATOM 614 C CA . PRO A 1 80 ? 35.88900 -1.28700 -12.69600 1.000 45.84082 131 PRO A CA 1
ATOM 615 C C . PRO A 1 80 ? 34.89000 -1.56600 -11.58800 1.000 52.02890 131 PRO A C 1
ATOM 616 O O . PRO A 1 80 ? 35.08900 -1.11800 -10.45200 1.000 50.35337 131 PRO A O 1
ATOM 620 N N . LEU A 1 81 ? 33.80200 -2.27300 -11.89900 1.000 50.55484 132 LEU A N 1
ATOM 621 C CA . LEU A 1 81 ? 32.82500 -2.61600 -10.87000 1.000 49.00986 132 LEU A CA 1
ATOM 622 C C . LEU A 1 81 ? 33.46000 -3.43900 -9.75500 1.000 52.73832 132 LEU A C 1
ATOM 623 O O . LEU A 1 81 ? 33.17200 -3.22000 -8.57200 1.000 55.54945 132 LEU A O 1
ATOM 628 N N . LYS A 1 82 ? 34.32700 -4.39400 -10.10900 1.000 53.54102 133 LYS A N 1
ATOM 629 C CA . LYS A 1 82 ? 34.98000 -5.19800 -9.07900 1.000 54.76485 133 LYS A CA 1
ATOM 630 C C . LYS A 1 82 ? 35.90800 -4.35700 -8.20700 1.000 59.57955 133 LYS A C 1
ATOM 631 O O . LYS A 1 82 ? 35.93700 -4.53900 -6.98300 1.000 57.28501 133 LYS A O 1
ATOM 637 N N . LEU A 1 83 ? 36.69000 -3.44800 -8.81200 1.000 59.55438 134 LEU A N 1
ATOM 638 C CA . LEU A 1 83 ? 37.51400 -2.56100 -7.99800 1.000 60.34794 134 LEU A CA 1
ATOM 639 C C . LEU A 1 83 ? 36.63800 -1.67800 -7.12600 1.000 61.12022 134 LEU A C 1
ATOM 640 O O . LEU A 1 83 ? 36.97800 -1.40600 -5.97200 1.000 69.44683 134 LEU A O 1
ATOM 645 N N . TYR A 1 84 ? 35.50900 -1.23400 -7.68800 1.000 59.87032 135 TYR A N 1
ATOM 646 C CA . TYR A 1 84 ? 34.55200 -0.36100 -6.95800 1.000 60.17866 135 TYR A CA 1
ATOM 647 C C . TYR A 1 84 ? 33.90900 -1.15400 -5.81400 1.000 64.32406 135 TYR A C 1
ATOM 648 O O . TYR A 1 84 ? 33.47800 -0.53600 -4.82000 1.000 77.02217 135 TYR A O 1
ATOM 657 N N . LEU A 1 85 ? 33.85300 -2.48200 -5.95900 1.000 65.89925 136 LEU A N 1
ATOM 658 C CA . LEU A 1 85 ? 33.25500 -3.36500 -4.92200 1.000 66.28809 136 LEU A CA 1
ATOM 659 C C . LEU A 1 85 ? 34.37600 -3.98800 -4.08200 1.000 76.00574 136 LEU A C 1
ATOM 660 O O . LEU A 1 85 ? 34.24200 -5.16700 -3.69900 1.000 84.45098 136 LEU A O 1
ATOM 665 N N . GLN A 1 86 ? 35.43500 -3.21700 -3.81300 1.000 76.49947 137 GLN A N 1
ATOM 666 C CA . GLN A 1 86 ? 36.58600 -3.70800 -3.00800 1.000 81.11520 137 GLN A CA 1
ATOM 667 C C . GLN A 1 86 ? 37.06400 -2.58900 -2.07600 1.000 86.09025 137 GLN A C 1
ATOM 668 O O . GLN A 1 86 ? 37.64300 -2.90700 -1.01800 1.000 97.19946 137 GLN A O 1
ATOM 674 N N . LYS A 1 87 ? 36.82600 -1.33100 -2.46300 1.000 80.09976 138 LYS A N 1
ATOM 675 C CA . LYS A 1 87 ? 37.24200 -0.16000 -1.64400 1.000 90.81987 138 LYS A CA 1
ATOM 676 C C . LYS A 1 87 ? 36.18800 0.09800 -0.56100 1.000 91.48771 138 LYS A C 1
ATOM 677 O O . LYS A 1 87 ? 36.57600 0.46600 0.56500 1.000 94.21584 138 LYS A O 1
ATOM 683 N N . PHE A 1 88 ? 34.90800 -0.08900 -0.90000 1.000 90.01715 139 PHE A N 1
ATOM 684 C CA . PHE A 1 88 ? 33.79500 0.12800 0.06200 1.000 88.51800 139 PHE A CA 1
ATOM 685 C C . PHE A 1 88 ? 33.70900 -1.06300 1.02300 1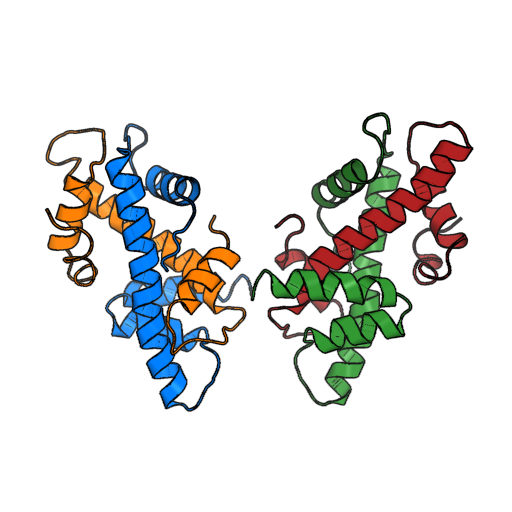.000 88.57846 139 PHE A C 1
ATOM 686 O O . PHE A 1 88 ? 33.19900 -0.89400 2.14800 1.000 93.23782 139 PHE A O 1
ATOM 694 N N . ARG A 1 89 ? 34.18200 -2.21700 0.59000 1.000 86.06123 140 ARG A N 1
ATOM 695 C CA . ARG A 1 89 ? 34.15900 -3.44800 1.42500 1.000 83.71951 140 ARG A CA 1
ATOM 696 C C . ARG A 1 89 ? 35.33400 -3.41500 2.40900 1.000 79.31065 140 ARG A C 1
ATOM 697 O O . ARG A 1 89 ? 35.18600 -4.01300 3.49300 1.000 76.44609 140 ARG A O 1
ATOM 705 N N . GLU B 2 2 ? 24.94100 9.02700 -5.90200 1.000 65.84520 42 GLU B N 1
ATOM 706 C CA . GLU B 2 2 ? 24.25100 9.63800 -7.03300 1.000 70.98763 42 GLU B CA 1
ATOM 707 C C . GLU B 2 2 ? 22.88900 9.01600 -7.32500 1.000 63.62318 42 GLU B C 1
ATOM 708 O O . GLU B 2 2 ? 21.96600 9.71300 -7.74300 1.000 66.79893 42 GLU B O 1
ATOM 714 N N . LEU B 2 3 ? 22.75300 7.71000 -7.10100 1.000 55.59987 43 LEU B N 1
ATOM 715 C CA . LEU B 2 3 ? 21.46300 7.08900 -7.34100 1.000 52.08429 43 LEU B CA 1
ATOM 716 C C . LEU B 2 3 ? 20.92300 6.40300 -6.09000 1.000 57.50659 43 LEU B C 1
ATOM 717 O O . LEU B 2 3 ? 21.67200 5.72600 -5.37800 1.000 53.00929 43 LEU B O 1
ATOM 722 N N . PRO B 2 4 ? 19.63000 6.56700 -5.79400 1.000 47.51221 44 PRO B N 1
ATOM 723 C CA . PRO B 2 4 ? 19.04600 5.94400 -4.59500 1.000 49.21572 44 PRO B CA 1
ATOM 724 C C . PRO B 2 4 ? 18.94600 4.43500 -4.76300 1.000 51.03908 44 PRO B C 1
ATOM 725 O O . PRO B 2 4 ? 18.33300 3.94000 -5.71100 1.000 50.77011 44 PRO B O 1
ATOM 729 N N . LEU B 2 5 ? 19.55600 3.70200 -3.82900 1.000 43.20488 45 LEU B N 1
ATOM 730 C CA . LEU B 2 5 ? 19.57200 2.24500 -3.91200 1.000 45.29956 45 LEU B CA 1
ATOM 731 C C . LEU B 2 5 ? 18.18700 1.62900 -3.75300 1.000 46.08704 45 LEU B C 1
ATOM 732 O O . LEU B 2 5 ? 17.91300 0.58100 -4.34800 1.000 42.05334 45 LEU B O 1
ATOM 737 N N . ALA B 2 6 ? 17.31100 2.23900 -2.95000 1.000 51.35715 46 ALA B N 1
ATOM 738 C CA . ALA B 2 6 ? 15.98400 1.66600 -2.74400 1.000 38.29884 46 ALA B CA 1
ATOM 739 C C . ALA B 2 6 ? 15.20100 1.59600 -4.04900 1.000 45.34668 46 ALA B C 1
ATOM 740 O O . ALA B 2 6 ? 14.46800 0.63000 -4.29300 1.000 44.96271 46 ALA B O 1
ATOM 742 N N . ARG B 2 7 ? 15.34200 2.61300 -4.90300 1.000 48.46289 47 ARG B N 1
ATOM 743 C CA . ARG B 2 7 ? 14.65300 2.60200 -6.18900 1.000 43.62490 47 ARG B CA 1
ATOM 744 C C . ARG B 2 7 ? 15.25000 1.56200 -7.12700 1.000 45.06999 47 ARG B C 1
ATOM 745 O O . ARG B 2 7 ? 14.52200 0.90700 -7.88400 1.000 41.44519 47 ARG B O 1
ATOM 753 N N . ILE B 2 8 ? 16.57400 1.40400 -7.09700 1.000 41.12315 48 ILE B N 1
ATOM 754 C CA . ILE B 2 8 ? 17.22400 0.37900 -7.90500 1.000 36.60893 48 ILE B CA 1
ATOM 755 C C . ILE B 2 8 ? 16.74200 -0.99900 -7.48300 1.000 42.67866 48 ILE B C 1
ATOM 756 O O . ILE B 2 8 ? 16.48700 -1.87400 -8.32000 1.000 43.02226 48 ILE B O 1
ATOM 761 N N . LYS B 2 9 ? 16.62000 -1.21200 -6.17300 1.000 47.87460 49 LYS B N 1
ATOM 762 C CA . LYS B 2 9 ? 16.10200 -2.47400 -5.66500 1.000 39.35401 49 LYS B CA 1
ATOM 763 C C . LYS B 2 9 ? 14.69200 -2.74400 -6.17800 1.000 42.39061 49 LYS B C 1
ATOM 764 O O . LYS B 2 9 ? 14.36100 -3.88200 -6.53200 1.000 43.29596 49 LYS B O 1
ATOM 770 N N . LYS B 2 10 ? 13.84400 -1.71200 -6.21700 1.000 35.01726 50 LYS B N 1
ATOM 771 C CA . LYS B 2 10 ? 12.47700 -1.90000 -6.69200 1.000 41.16278 50 LYS B CA 1
ATOM 772 C C . LYS B 2 10 ? 12.45100 -2.27100 -8.17100 1.000 44.27089 50 LYS B C 1
ATOM 773 O O . LYS B 2 10 ? 11.63300 -3.09500 -8.59800 1.000 52.53893 50 LYS B O 1
ATOM 779 N N . ILE B 2 11 ? 13.32100 -1.65100 -8.97400 1.000 43.64605 51 ILE B N 1
ATOM 780 C CA . ILE B 2 11 ? 13.40900 -1.99400 -10.39300 1.000 41.29372 51 ILE B CA 1
ATOM 781 C C . ILE B 2 11 ? 13.83500 -3.44700 -10.56400 1.000 45.77560 51 ILE B C 1
ATOM 782 O O . ILE B 2 11 ? 13.32400 -4.16300 -11.43500 1.000 48.81592 51 ILE B O 1
ATOM 787 N N . MET B 2 12 ? 14.78700 -3.89900 -9.74300 1.000 37.51867 52 MET B N 1
ATOM 788 C CA . MET B 2 12 ? 15.23800 -5.28600 -9.80500 1.000 40.35742 52 MET B CA 1
ATOM 789 C C . MET B 2 12 ? 14.08400 -6.25000 -9.57200 1.000 49.71784 52 MET B C 1
ATOM 790 O O . MET B 2 12 ? 13.98700 -7.28700 -10.23900 1.000 55.62673 52 MET B O 1
ATOM 795 N N . LYS B 2 13 ? 13.19100 -5.91500 -8.64000 1.000 53.48023 53 LYS B N 1
ATOM 796 C CA . LYS B 2 13 ? 12.10900 -6.79500 -8.22600 1.000 57.06360 53 LYS B CA 1
ATOM 797 C C . LYS B 2 13 ? 10.87400 -6.66000 -9.08400 1.000 55.65999 53 LYS B C 1
ATOM 798 O O . LYS B 2 13 ? 9.83200 -7.21600 -8.72700 1.000 61.00883 53 LYS B O 1
ATOM 804 N N . LEU B 2 14 ? 10.95900 -5.93300 -10.19800 1.000 59.45826 54 LEU B N 1
ATOM 805 C CA . LEU B 2 14 ? 9.94300 -6.06700 -11.23000 1.000 61.85627 54 LEU B CA 1
ATOM 806 C C . LEU B 2 14 ? 10.04000 -7.42900 -11.88500 1.000 56.75943 54 LEU B C 1
ATOM 807 O O . LEU B 2 14 ? 9.02500 -7.98500 -12.32400 1.000 66.36580 54 LEU B O 1
ATOM 812 N N . ASP B 2 15 ? 11.26000 -7.95900 -11.97900 1.000 52.08722 55 ASP B N 1
ATOM 813 C CA . ASP B 2 15 ? 11.44200 -9.34000 -12.38100 1.000 61.54189 55 ASP B CA 1
ATOM 814 C C . ASP B 2 15 ? 10.75100 -10.23500 -11.38800 1.000 68.04372 55 ASP B C 1
ATOM 815 O O . ASP B 2 15 ? 11.03300 -10.20000 -10.18600 1.000 68.43142 55 ASP B O 1
ATOM 820 N N . GLU B 2 16 ? 9.83800 -11.03400 -11.89300 1.000 77.88358 56 GLU B N 1
ATOM 821 C CA . GLU B 2 16 ? 9.10100 -11.88000 -10.99200 1.000 81.77865 56 GLU B CA 1
ATOM 822 C C . GLU B 2 16 ? 9.91200 -13.09300 -10.56600 1.000 80.47160 56 GLU B C 1
ATOM 823 O O . GLU B 2 16 ? 9.79000 -13.51800 -9.41100 1.000 80.54412 56 GLU B O 1
ATOM 829 N N . ASP B 2 17 ? 10.88800 -13.50600 -11.37000 1.000 81.97004 57 ASP B N 1
ATOM 830 C CA . ASP B 2 17 ? 11.75700 -14.60000 -10.97400 1.000 75.72933 57 ASP B CA 1
ATOM 831 C C . ASP B 2 17 ? 12.77600 -14.13200 -9.94600 1.000 80.72493 57 ASP B C 1
ATOM 832 O O . ASP B 2 17 ? 13.68200 -14.88400 -9.56900 1.000 69.00937 57 ASP B O 1
ATOM 837 N N . VAL B 2 18 ? 12.61000 -12.88300 -9.51500 1.000 82.52107 58 VAL B N 1
ATOM 838 C CA . VAL B 2 18 ? 13.42400 -12.21700 -8.51100 1.000 73.83983 58 VAL B CA 1
ATOM 839 C C . VAL B 2 18 ? 12.55100 -11.92600 -7.29700 1.000 78.94973 58 VAL B C 1
ATOM 840 O O . VAL B 2 18 ? 11.46500 -11.35600 -7.43400 1.000 81.46885 58 VAL B O 1
ATOM 844 N N . LYS B 2 19 ? 13.00100 -12.32600 -6.11800 1.000 75.41859 59 LYS B N 1
ATOM 845 C CA . LYS B 2 19 ? 12.26800 -11.83500 -4.94800 1.000 80.30628 59 LYS B CA 1
ATOM 846 C C . LYS B 2 19 ? 13.14300 -11.43300 -3.75800 1.000 86.40864 59 LYS B C 1
ATOM 847 O O . LYS B 2 19 ? 12.71900 -10.57400 -2.97000 1.000 90.72469 59 LYS B O 1
ATOM 853 N N . MET B 2 20 ? 14.31300 -12.05800 -3.56900 1.000 82.04512 60 MET B N 1
ATOM 854 C CA . MET B 2 20 ? 15.27800 -11.62400 -2.56300 1.000 78.75429 60 MET B CA 1
ATOM 855 C C . MET B 2 20 ? 16.58100 -11.15900 -3.19600 1.000 74.00686 60 MET B C 1
ATOM 856 O O . MET B 2 20 ? 17.09300 -11.80100 -4.11400 1.000 74.33771 60 MET B O 1
ATOM 861 N N . ILE B 2 21 ? 17.13000 -10.05800 -2.66900 1.000 70.89553 61 ILE B N 1
ATOM 862 C CA . ILE B 2 21 ? 18.35700 -9.45700 -3.18100 1.000 64.98350 61 ILE B CA 1
ATOM 863 C C . ILE B 2 21 ? 19.35900 -9.29900 -2.04000 1.000 58.09534 61 ILE B C 1
ATOM 864 O O . ILE B 2 21 ? 18.99400 -9.10200 -0.87300 1.000 61.30394 61 ILE B O 1
ATOM 869 N N . SER B 2 22 ? 20.63900 -9.40100 -2.39600 1.000 47.72642 62 SER B N 1
ATOM 870 C CA . SER B 2 22 ? 21.77200 -9.20900 -1.50800 1.000 54.68784 62 SER B CA 1
ATOM 871 C C . SER B 2 22 ? 22.05300 -7.72600 -1.30100 1.000 54.85922 62 SER B C 1
ATOM 872 O O . SER B 2 22 ? 21.51400 -6.85500 -1.98700 1.000 54.53745 62 SER B O 1
ATOM 875 N N . ALA B 2 23 ? 22.90000 -7.45000 -0.31100 1.000 49.06216 63 ALA B N 1
ATOM 876 C CA . ALA B 2 23 ? 23.28600 -6.07600 -0.01500 1.000 42.45673 63 ALA B CA 1
ATOM 877 C C . ALA B 2 23 ? 24.02900 -5.44500 -1.18900 1.000 51.22074 63 ALA B C 1
ATOM 878 O O . ALA B 2 23 ? 23.83100 -4.26400 -1.49900 1.000 52.25422 63 ALA B O 1
ATOM 880 N N . GLU B 2 24 ? 24.89200 -6.21800 -1.85400 1.000 48.31688 64 GLU B N 1
ATOM 881 C CA . GLU B 2 24 ? 25.79500 -5.65700 -2.85200 1.000 51.01094 64 GLU B CA 1
ATOM 882 C C . GLU B 2 24 ? 25.14800 -5.42300 -4.21100 1.000 52.33636 64 GLU B C 1
ATOM 883 O O . GLU B 2 24 ? 25.68500 -4.64100 -5.00100 1.000 57.80294 64 GLU B O 1
ATOM 889 N N . ALA B 2 25 ? 24.05500 -6.10900 -4.53600 1.000 50.99816 65 ALA B N 1
ATOM 890 C CA . ALA B 2 25 ? 23.48000 -5.95300 -5.87100 1.000 49.59256 65 ALA B CA 1
ATOM 891 C C . ALA B 2 25 ? 23.09400 -4.51200 -6.18900 1.000 48.85757 65 ALA B C 1
ATOM 892 O O . ALA B 2 25 ? 23.51500 -4.00900 -7.24500 1.000 47.41793 65 ALA B O 1
ATOM 894 N N . PRO B 2 26 ? 22.31700 -3.79500 -5.36400 1.000 45.53705 66 PRO B N 1
ATOM 895 C CA . PRO B 2 26 ? 22.00600 -2.40000 -5.71400 1.000 41.85760 66 PRO B CA 1
ATOM 896 C C . PRO B 2 26 ? 23.22600 -1.49300 -5.74700 1.000 41.56705 66 PRO B C 1
ATOM 897 O O . PRO B 2 26 ? 23.19300 -0.48000 -6.45500 1.000 44.89886 66 PRO B O 1
ATOM 901 N N . VAL B 2 27 ? 24.29200 -1.80400 -5.00500 1.000 47.96569 67 VAL B N 1
ATOM 902 C CA . VAL B 2 27 ? 25.48400 -0.96000 -5.06100 1.000 43.83386 67 VAL B CA 1
ATOM 903 C C . VAL B 2 27 ? 26.22300 -1.17600 -6.38100 1.000 43.92218 67 VAL B C 1
ATOM 904 O O . VAL B 2 27 ? 26.73600 -0.22700 -6.98400 1.000 46.77052 67 VAL B O 1
ATOM 908 N N . LEU B 2 28 ? 26.30200 -2.42800 -6.84000 1.000 45.54704 68 LEU B N 1
ATOM 909 C CA . LEU B 2 28 ? 26.83100 -2.70100 -8.17400 1.000 36.68220 68 LEU B CA 1
ATOM 910 C C . LEU B 2 28 ? 26.01900 -1.99500 -9.25000 1.000 43.65731 68 LEU B C 1
ATOM 911 O O . LEU B 2 28 ? 26.57900 -1.35500 -10.14700 1.000 47.60373 68 LEU B O 1
ATOM 916 N N . PHE B 2 29 ? 24.69100 -2.10500 -9.17900 1.000 34.18285 69 PHE B N 1
ATOM 917 C CA . PHE B 2 29 ? 23.85800 -1.51900 -10.22100 1.000 33.35237 69 PHE B CA 1
ATOM 918 C C . PHE B 2 29 ? 23.90900 0.00000 -10.19500 1.000 31.01796 69 PHE B C 1
ATOM 919 O O . PHE B 2 29 ? 23.80200 0.63200 -11.24900 1.000 41.00678 69 PHE B O 1
ATOM 927 N N . ALA B 2 30 ? 24.07900 0.60000 -9.01500 1.000 38.46094 70 ALA B N 1
ATOM 928 C CA . ALA B 2 30 ? 24.18900 2.05300 -8.93200 1.000 37.75311 70 ALA B CA 1
ATOM 929 C C . ALA B 2 30 ? 25.39400 2.55200 -9.71700 1.000 35.50043 70 ALA B C 1
ATOM 930 O O . ALA B 2 30 ? 25.28100 3.46800 -10.53900 1.000 32.14138 70 ALA B O 1
ATOM 932 N N . LYS B 2 31 ? 26.56200 1.95300 -9.47700 1.000 31.89131 71 LYS B N 1
ATOM 933 C CA . LYS B 2 31 ? 27.75500 2.33700 -10.22500 1.000 37.49034 71 LYS B CA 1
ATOM 934 C C . LYS B 2 31 ? 27.64700 1.91900 -11.68600 1.000 36.34315 71 LYS B C 1
ATOM 935 O O . LYS B 2 31 ? 28.01200 2.68700 -12.58500 1.000 36.34780 71 LYS B O 1
ATOM 941 N N . ALA B 2 32 ? 27.17000 0.69900 -11.94100 1.000 33.37508 72 ALA B N 1
ATOM 942 C CA . ALA B 2 32 ? 26.93600 0.26700 -13.31400 1.000 27.84118 72 ALA B CA 1
ATOM 943 C C . ALA B 2 32 ? 25.98600 1.21500 -14.03400 1.000 34.53896 72 ALA B C 1
ATOM 944 O O . ALA B 2 32 ? 26.19200 1.53500 -15.21100 1.000 41.56012 72 ALA B O 1
ATOM 946 N N . ALA B 2 33 ? 24.93300 1.66800 -13.34700 1.000 32.83284 73 ALA B N 1
ATOM 947 C CA . ALA B 2 33 ? 24.01300 2.62500 -13.95500 1.000 27.62446 73 ALA B CA 1
ATOM 948 C C . ALA B 2 33 ? 24.70900 3.94700 -14.24800 1.000 28.75625 73 ALA B C 1
ATOM 949 O O . ALA B 2 33 ? 24.41600 4.59800 -15.25700 1.000 34.68740 73 ALA B O 1
ATOM 951 N N . GLN B 2 34 ? 25.62300 4.37000 -13.36900 1.000 28.08745 74 GLN B N 1
ATOM 952 C CA . GLN B 2 34 ? 26.40100 5.57500 -13.64400 1.000 35.66652 74 GLN B CA 1
ATOM 953 C C . GLN B 2 34 ? 27.22100 5.42000 -14.91600 1.000 36.34391 74 GLN B C 1
ATOM 954 O O . GLN B 2 34 ? 27.23500 6.31300 -15.77300 1.000 31.71044 74 GLN B O 1
ATOM 960 N N . ILE B 2 35 ? 27.91800 4.29000 -15.05400 1.000 28.18591 75 ILE B N 1
ATOM 961 C CA . ILE B 2 35 ? 28.73900 4.06500 -16.23900 1.000 27.02279 75 ILE B CA 1
ATOM 962 C C . ILE B 2 35 ? 27.86400 3.98800 -17.48200 1.000 29.35018 75 ILE B C 1
ATOM 963 O O . ILE B 2 35 ? 28.21500 4.52200 -18.54100 1.000 36.45139 75 ILE B O 1
ATOM 968 N N . PHE B 2 36 ? 26.70400 3.33900 -17.36800 1.000 31.05709 76 PHE B N 1
ATOM 969 C CA . PHE B 2 36 ? 25.83900 3.15200 -18.52700 1.000 31.61502 76 PHE B CA 1
ATOM 970 C C . PHE B 2 36 ? 25.26500 4.48100 -19.00600 1.000 26.69051 76 PHE B C 1
ATOM 971 O O . PHE B 2 36 ? 25.25700 4.76600 -20.20900 1.000 27.83594 76 PHE B O 1
ATOM 979 N N . ILE B 2 37 ? 24.76000 5.29700 -18.07800 1.000 25.67717 77 ILE B N 1
ATOM 980 C CA . ILE B 2 37 ? 24.26900 6.62500 -18.44100 1.000 24.89943 77 ILE B CA 1
ATOM 981 C C . ILE B 2 37 ? 25.37900 7.44800 -19.08400 1.000 27.92491 77 ILE B C 1
ATOM 982 O O . ILE B 2 37 ? 25.15900 8.14000 -20.08600 1.000 30.07913 77 ILE B O 1
ATOM 987 N N . THR B 2 38 ? 26.58900 7.38100 -18.52300 1.000 26.11720 78 THR B N 1
ATOM 988 C CA . THR B 2 38 ? 27.70300 8.16000 -19.05800 1.000 25.70733 78 THR B CA 1
ATOM 989 C C . THR B 2 38 ? 28.09800 7.68800 -20.45400 1.000 35.64727 78 THR B C 1
ATOM 990 O O . THR B 2 38 ? 28.32700 8.51100 -21.34900 1.000 34.47961 78 THR B O 1
ATOM 994 N N . GLU B 2 39 ? 28.18200 6.37100 -20.65900 1.000 31.22974 79 GLU B N 1
ATOM 995 C CA . GLU B 2 39 ? 28.56600 5.84800 -21.96800 1.000 28.03381 79 GLU B CA 1
ATOM 996 C C . GLU B 2 39 ? 27.51500 6.17200 -23.02200 1.000 29.93375 79 GLU B C 1
ATOM 997 O O . GLU B 2 39 ? 27.84300 6.66700 -24.10700 1.000 32.21390 79 GLU B O 1
ATOM 1003 N N . LEU B 2 40 ? 26.24400 5.89000 -22.71900 1.000 30.47902 80 LEU B N 1
ATOM 1004 C CA . LEU B 2 40 ? 25.17700 6.12600 -23.68700 1.000 24.38834 80 LEU B CA 1
ATOM 1005 C C . LEU B 2 40 ? 25.08600 7.60000 -24.05900 1.000 28.04872 80 LEU B C 1
ATOM 1006 O O . LEU B 2 40 ? 24.93300 7.94200 -25.23700 1.000 29.95175 80 LEU B O 1
ATOM 1011 N N . THR B 2 41 ? 25.17100 8.48600 -23.06500 1.000 27.41985 81 THR B N 1
ATOM 1012 C CA . THR B 2 41 ? 25.13000 9.91900 -23.33600 1.000 30.17767 81 THR B CA 1
ATOM 1013 C C . THR B 2 41 ? 26.30400 10.34400 -24.20600 1.000 33.86657 81 THR B C 1
ATOM 1014 O O . THR B 2 41 ? 26.13300 11.05100 -25.20500 1.000 33.94199 81 THR B O 1
ATOM 1018 N N . LEU B 2 42 ? 27.51400 9.93100 -23.82600 1.000 33.12993 82 LEU B N 1
ATOM 1019 C CA . LEU B 2 42 ? 28.70700 10.27000 -24.59500 1.000 29.51338 82 LEU B CA 1
ATOM 1020 C C . LEU B 2 42 ? 28.59900 9.77900 -26.03200 1.000 32.01392 82 LEU B C 1
ATOM 1021 O O . LEU B 2 42 ? 28.87100 10.52300 -26.98200 1.000 34.85911 82 LEU B O 1
ATOM 1026 N N . ARG B 2 43 ? 28.20100 8.52000 -26.20500 1.000 32.32417 83 ARG B N 1
ATOM 1027 C CA . ARG B 2 43 ? 28.11700 7.93900 -27.53800 1.000 28.08816 83 ARG B CA 1
ATOM 1028 C C . ARG B 2 43 ? 27.09700 8.68400 -28.39200 1.000 29.35975 83 ARG B C 1
ATOM 1029 O O . ARG B 2 43 ? 27.29900 8.87200 -29.59800 1.000 31.87792 83 ARG B O 1
ATOM 1037 N N . ALA B 2 44 ? 25.99500 9.12200 -27.77600 1.000 31.90827 84 ALA B N 1
ATOM 1038 C CA . ALA B 2 44 ? 24.99600 9.91900 -28.48100 1.000 30.18472 84 ALA B CA 1
ATOM 1039 C C . ALA B 2 44 ? 25.50600 11.32200 -28.78700 1.000 31.14512 84 ALA B C 1
ATOM 1040 O O . ALA B 2 44 ? 25.10500 11.92000 -29.79300 1.000 32.90518 84 ALA B O 1
ATOM 1042 N N . TRP B 2 45 ? 26.37700 11.86500 -27.93200 1.000 29.36533 85 TRP B N 1
ATOM 1043 C CA . TRP B 2 45 ? 26.92400 13.19600 -28.17000 1.000 35.20942 85 TRP B CA 1
ATOM 1044 C C . TRP B 2 45 ? 27.71200 13.26000 -29.47100 1.000 40.02716 85 TRP B C 1
ATOM 1045 O O . TRP B 2 45 ? 27.86100 14.34500 -30.04500 1.000 38.61986 85 TRP B O 1
ATOM 1056 N N . ILE B 2 46 ? 28.23800 12.12300 -29.93200 1.000 36.86929 86 ILE B N 1
ATOM 1057 C CA . ILE B 2 46 ? 28.96200 12.08200 -31.19900 1.000 40.61249 86 ILE B CA 1
ATOM 1058 C C . ILE B 2 46 ? 28.08900 12.61600 -32.33000 1.000 39.45465 86 ILE B C 1
ATOM 1059 O O . ILE B 2 46 ? 28.53700 13.42000 -33.15600 1.000 33.97560 86 ILE B O 1
ATOM 1064 N N A HIS B 2 47 ? 26.82700 12.17900 -32.37800 0.570 42.46430 87 HIS B N 1
ATOM 1065 N N B HIS B 2 47 ? 26.82800 12.19000 -32.38100 0.430 41.32889 87 HIS B N 1
ATOM 1066 C CA A HIS B 2 47 ? 25.91400 12.66600 -33.40600 0.570 42.77029 87 HIS B CA 1
ATOM 1067 C CA B HIS B 2 47 ? 25.92000 12.67300 -33.41400 0.430 42.74273 87 HIS B CA 1
ATOM 1068 C C A HIS B 2 47 ? 25.49600 14.10600 -33.15100 0.570 41.48399 87 HIS B C 1
ATOM 1069 C C B HIS B 2 47 ? 25.42800 14.08700 -33.14300 0.430 44.21160 87 HIS B C 1
ATOM 1070 O O A HIS B 2 47 ? 25.20200 14.83900 -34.10200 0.570 45.52781 87 HIS B O 1
ATOM 1071 O O B HIS B 2 47 ? 25.02500 14.78100 -34.08200 0.430 45.24721 87 HIS B O 1
ATOM 1084 N N . THR B 2 48 ? 25.44800 14.52600 -31.88400 1.000 43.08118 88 THR B N 1
ATOM 1085 C CA . THR B 2 48 ? 25.22000 15.93600 -31.59000 1.000 37.25291 88 THR B CA 1
ATOM 1086 C C . THR B 2 48 ? 26.31100 16.79000 -32.22100 1.000 38.83684 88 THR B C 1
ATOM 1087 O O . THR B 2 48 ? 26.04100 17.87300 -32.75400 1.000 33.19577 88 THR B O 1
ATOM 1091 N N . GLU B 2 49 ? 27.55300 16.30600 -32.17100 1.000 48.72429 89 GLU B N 1
ATOM 1092 C CA . GLU B 2 49 ? 28.67900 17.04000 -32.73500 1.000 45.99401 89 GLU B CA 1
ATOM 1093 C C . GLU B 2 49 ? 28.66500 16.99900 -34.26100 1.000 47.12436 89 GLU B C 1
ATOM 1094 O O . GLU B 2 49 ? 29.04800 17.97700 -34.91300 1.000 42.72328 89 GLU B O 1
ATOM 1100 N N . ASP B 2 50 ? 28.24400 15.87100 -34.84800 1.000 47.22781 90 ASP B N 1
ATOM 1101 C CA . ASP B 2 50 ? 28.18000 15.76800 -36.30500 1.000 46.57550 90 ASP B CA 1
ATOM 1102 C C . ASP B 2 50 ? 27.25800 16.81600 -36.91500 1.000 51.99132 90 ASP B C 1
ATOM 1103 O O . ASP B 2 50 ? 27.52100 17.30200 -38.02100 1.000 56.84106 90 ASP B O 1
ATOM 1108 N N . ASN B 2 51 ? 26.18900 17.19100 -36.21300 1.000 46.56644 91 ASN B N 1
ATOM 1109 C CA . ASN B 2 51 ? 25.28200 18.23200 -36.67700 1.000 45.71426 91 ASN B CA 1
ATOM 1110 C C . ASN B 2 51 ? 25.61500 19.58600 -36.07000 1.000 47.23080 91 ASN B C 1
ATOM 1111 O O . ASN B 2 51 ? 24.81000 20.51900 -36.17100 1.000 43.16587 91 ASN B O 1
ATOM 1116 N N . LYS B 2 52 ? 26.80400 19.70900 -35.48300 1.000 49.65219 92 LYS B N 1
ATOM 1117 C CA . LYS B 2 52 ? 27.29000 20.92100 -34.82600 1.000 50.26962 92 LYS B CA 1
ATOM 1118 C C . LYS B 2 52 ? 26.18000 21.61100 -34.03700 1.000 47.19042 92 LYS B C 1
ATOM 1119 O O . LYS B 2 52 ? 25.89600 22.80100 -34.19500 1.000 43.00802 92 LYS B O 1
ATOM 1125 N N . ARG B 2 53 ? 25.55100 20.82400 -33.17000 1.000 44.27968 93 ARG B N 1
ATOM 1126 C CA . ARG B 2 53 ? 24.53000 21.27000 -32.23800 1.000 38.58917 93 ARG B CA 1
ATOM 1127 C C . ARG B 2 53 ? 25.10500 21.31100 -30.82800 1.000 40.19378 93 ARG B C 1
ATOM 1128 O O . ARG B 2 53 ? 26.15500 20.73000 -30.54500 1.000 46.51640 93 ARG B O 1
ATOM 1136 N N . ARG B 2 54 ? 24.40100 22.00600 -29.93600 1.000 42.44978 94 ARG B N 1
ATOM 1137 C CA . ARG B 2 54 ? 24.75600 22.03000 -28.52500 1.000 45.12995 94 ARG B CA 1
ATOM 1138 C C . ARG B 2 54 ? 23.71700 21.35900 -27.65000 1.000 44.32844 94 ARG B C 1
ATOM 1139 O O . ARG B 2 54 ? 23.95200 21.21000 -26.44500 1.000 45.32341 94 ARG B O 1
ATOM 1147 N N . THR B 2 55 ? 22.58400 20.95400 -28.21000 1.000 45.59163 95 THR B N 1
ATOM 1148 C CA . THR B 2 55 ? 21.53200 20.31000 -27.44000 1.000 45.86445 95 THR B CA 1
ATOM 1149 C C . THR B 2 55 ? 21.48000 18.84300 -27.83300 1.000 40.19512 95 THR B C 1
ATOM 1150 O O . THR B 2 55 ? 21.17700 18.51100 -28.98500 1.000 38.92315 95 THR B O 1
ATOM 1154 N N . LEU B 2 56 ? 21.77800 17.97500 -26.87200 1.000 33.62230 96 LEU B N 1
ATOM 1155 C CA . LEU B 2 56 ? 21.63100 16.54500 -27.07700 1.000 33.41539 96 LEU B CA 1
ATOM 1156 C C . LEU B 2 56 ? 20.14900 16.22300 -27.17800 1.000 41.70322 96 LEU B C 1
ATOM 1157 O O . LEU B 2 56 ? 19.34900 16.64800 -26.33800 1.000 39.92667 96 LEU B O 1
ATOM 1162 N N . GLN B 2 57 ? 19.78400 15.48100 -28.21300 1.000 39.24666 97 GLN B N 1
ATOM 1163 C CA . GLN B 2 57 ? 18.39000 15.21500 -28.50400 1.000 36.22755 97 GLN B CA 1
ATOM 1164 C C . GLN B 2 57 ? 18.13600 13.71400 -28.49500 1.000 42.60468 97 GLN B C 1
ATOM 1165 O O . GLN B 2 57 ? 19.06100 12.90400 -28.60500 1.000 44.28675 97 GLN B O 1
ATOM 1171 N N . ARG B 2 58 ? 16.85900 13.35200 -28.34800 1.000 42.53022 98 ARG B N 1
ATOM 1172 C CA . ARG B 2 58 ? 16.49500 11.93900 -28.33300 1.000 39.91719 98 ARG B CA 1
ATOM 1173 C C . ARG B 2 58 ? 16.93400 11.26400 -29.62500 1.000 43.86370 98 ARG B C 1
ATOM 1174 O O . ARG B 2 58 ? 17.28100 10.07700 -29.62700 1.000 42.01260 98 ARG B O 1
ATOM 1182 N N . ASN B 2 59 ? 16.90100 12.01100 -30.73200 1.000 46.61806 99 ASN B N 1
ATOM 1183 C CA . ASN B 2 59 ? 17.46700 11.56300 -32.00100 1.000 46.34817 99 ASN B CA 1
ATOM 1184 C C . ASN B 2 59 ? 18.89100 11.04600 -31.83400 1.000 45.41085 99 ASN B C 1
ATOM 1185 O O . ASN B 2 59 ? 19.25500 10.00900 -32.40000 1.000 44.91535 99 ASN B O 1
ATOM 1190 N N . ASP B 2 60 ? 19.70700 11.75200 -31.05200 1.000 48.93946 100 ASP B N 1
ATOM 1191 C CA . ASP B 2 60 ? 21.10000 11.35100 -30.88500 1.000 40.32392 100 ASP B CA 1
ATOM 1192 C C . ASP B 2 60 ? 21.22400 10.02600 -30.13900 1.000 43.19872 100 ASP B C 1
ATOM 1193 O O . ASP B 2 60 ? 22.08000 9.19800 -30.47500 1.000 43.76950 100 ASP B O 1
ATOM 1198 N N . ILE B 2 61 ? 20.37900 9.80100 -29.13000 1.000 37.52117 101 ILE B N 1
ATOM 1199 C CA . ILE B 2 61 ? 20.48000 8.57700 -28.33900 1.000 36.54761 101 ILE B CA 1
ATOM 1200 C C . ILE B 2 61 ? 20.03900 7.36800 -29.15400 1.000 36.62807 101 ILE B C 1
ATOM 1201 O O . ILE B 2 61 ? 20.68500 6.31400 -29.12200 1.000 34.79897 101 ILE B O 1
ATOM 1206 N N . ALA B 2 62 ? 18.93400 7.49700 -29.89400 1.000 45.07227 102 ALA B N 1
ATOM 1207 C CA . ALA B 2 62 ? 18.50700 6.42200 -30.78500 1.000 44.55786 102 ALA B CA 1
ATOM 1208 C C . ALA B 2 62 ? 19.58500 6.09900 -31.81100 1.000 42.16428 102 ALA B C 1
ATOM 1209 O O . ALA B 2 62 ? 19.79800 4.93200 -32.15800 1.000 52.05628 102 ALA B O 1
ATOM 1211 N N . MET B 2 63 ? 20.26700 7.12900 -32.31300 1.000 42.57510 103 MET B N 1
ATOM 1212 C CA . MET B 2 63 ? 21.35700 6.92800 -33.26100 1.000 41.74600 103 MET B CA 1
ATOM 1213 C C . MET B 2 63 ? 22.47700 6.10200 -32.63200 1.000 46.25872 103 MET B C 1
ATOM 1214 O O . MET B 2 63 ? 22.93100 5.10700 -33.20900 1.000 52.96412 103 MET B O 1
ATOM 1219 N N . ALA B 2 64 ? 22.93500 6.50600 -31.44200 1.000 41.50565 104 ALA B N 1
ATOM 1220 C CA . ALA B 2 64 ? 24.02000 5.79600 -30.76600 1.000 38.93837 104 ALA B CA 1
ATOM 1221 C C . ALA B 2 64 ? 23.65600 4.34300 -30.48000 1.000 41.24809 104 ALA B C 1
ATOM 1222 O O . ALA B 2 64 ? 24.52200 3.46000 -30.50900 1.000 40.18060 104 ALA B O 1
ATOM 1224 N N . ILE B 2 65 ? 22.38300 4.07800 -30.18200 1.000 43.94502 105 ILE B N 1
ATOM 1225 C CA . ILE B 2 65 ? 21.94900 2.71100 -29.90400 1.000 43.32413 105 ILE B CA 1
ATOM 1226 C C . ILE B 2 65 ? 22.16900 1.82700 -31.12700 1.000 46.28075 105 ILE B C 1
ATOM 1227 O O . ILE B 2 65 ? 22.58600 0.66600 -31.01100 1.000 50.31582 105 ILE B O 1
ATOM 1232 N N . THR B 2 66 ? 21.89100 2.36700 -32.31800 1.000 44.07769 106 THR B N 1
ATOM 1233 C CA . THR B 2 66 ? 22.08900 1.62800 -33.56100 1.000 51.04829 106 THR B CA 1
ATOM 1234 C C . THR B 2 66 ? 23.55200 1.28700 -33.82300 1.000 48.97129 106 THR B C 1
ATOM 1235 O O . THR B 2 66 ? 23.84900 0.21900 -34.37000 1.000 59.16614 106 THR B O 1
ATOM 1239 N N . LYS B 2 67 ? 24.47900 2.15100 -33.42200 1.000 38.97195 107 LYS B N 1
ATOM 1240 C CA . LYS B 2 67 ? 25.87100 2.02000 -33.83400 1.000 44.10835 107 LYS B CA 1
ATOM 1241 C C . LYS B 2 67 ? 26.73800 1.30100 -32.81100 1.000 54.34920 107 LYS B C 1
ATOM 1242 O O . LYS B 2 67 ? 27.96400 1.27100 -32.96900 1.000 52.88707 107 LYS B O 1
ATOM 1248 N N . PHE B 2 68 ? 26.14500 0.71600 -31.77300 1.000 51.50778 108 PHE B N 1
ATOM 1249 C CA . PHE B 2 68 ? 26.90300 -0.07700 -30.81400 1.000 45.08536 108 PHE B CA 1
ATOM 1250 C C . PHE B 2 68 ? 26.16700 -1.37600 -30.52000 1.000 45.56599 108 PHE B C 1
ATOM 1251 O O . PHE B 2 68 ? 24.97600 -1.35600 -30.19500 1.000 54.61171 108 PHE B O 1
ATOM 1259 N N . ASP B 2 69 ? 26.87800 -2.50100 -30.64500 1.000 48.37404 109 ASP B N 1
ATOM 1260 C CA . ASP B 2 69 ? 26.29200 -3.80300 -30.35600 1.000 49.25405 109 ASP B CA 1
ATOM 1261 C C . ASP B 2 69 ? 25.87200 -3.92800 -28.90100 1.000 47.53852 109 ASP B C 1
ATOM 1262 O O . ASP B 2 69 ? 24.96600 -4.70900 -28.59500 1.000 45.84328 109 ASP B O 1
ATOM 1267 N N . GLN B 2 70 ? 26.50700 -3.17000 -28.00300 1.000 51.95080 110 GLN B N 1
ATOM 1268 C CA . GLN B 2 70 ? 26.16700 -3.23300 -26.58500 1.000 43.26834 110 GLN B CA 1
ATOM 1269 C C . GLN B 2 70 ? 24.73100 -2.79800 -26.32200 1.000 42.51339 110 GLN B C 1
ATOM 1270 O O . GLN B 2 70 ? 24.12700 -3.21900 -25.32800 1.000 44.34504 110 GLN B O 1
ATOM 1276 N N . PHE B 2 71 ? 24.17000 -1.95500 -27.18900 1.000 38.87092 111 PHE B N 1
ATOM 1277 C CA . PHE B 2 71 ? 22.84400 -1.39000 -26.98600 1.000 42.76913 111 PHE B CA 1
ATOM 1278 C C . PHE B 2 71 ? 21.77400 -2.09000 -27.81600 1.000 44.61519 111 PHE B C 1
ATOM 1279 O O . PHE B 2 71 ? 20.69800 -1.52200 -28.02900 1.000 43.30003 111 PHE B O 1
ATOM 1287 N N . ASP B 2 72 ? 22.05300 -3.30600 -28.29800 1.000 48.22380 112 ASP B N 1
ATOM 1288 C CA . ASP B 2 72 ? 21.07900 -4.02400 -29.11700 1.000 43.37034 112 ASP B CA 1
ATOM 1289 C C . ASP B 2 72 ? 19.77000 -4.23200 -28.36800 1.000 41.09640 112 ASP B C 1
ATOM 1290 O O . ASP B 2 72 ? 18.68800 -4.13000 -28.95400 1.000 41.77686 112 ASP B O 1
ATOM 1295 N N . PHE B 2 73 ? 19.84700 -4.53100 -27.07100 1.000 42.97594 113 PHE B N 1
ATOM 1296 C CA . PHE B 2 73 ? 18.63900 -4.74000 -26.28200 1.000 35.87490 113 PHE B CA 1
ATOM 1297 C C . PHE B 2 73 ? 17.77000 -3.48900 -26.18100 1.000 39.89281 113 PHE B C 1
ATOM 1298 O O . PHE B 2 73 ? 16.67100 -3.57000 -25.62200 1.000 38.58595 113 PHE B O 1
ATOM 1306 N N . LEU B 2 74 ? 18.22700 -2.34600 -26.69700 1.000 44.37159 114 LEU B N 1
ATOM 1307 C CA . LEU B 2 74 ? 17.48900 -1.09100 -26.61400 1.000 39.66579 114 LEU B CA 1
ATOM 1308 C C . LEU B 2 74 ? 16.85500 -0.64800 -27.93300 1.000 50.04541 114 LEU B C 1
ATOM 1309 O O . LEU B 2 74 ? 16.34000 0.47800 -27.99700 1.000 58.82863 114 LEU B O 1
ATOM 1314 N N . ILE B 2 75 ? 16.87000 -1.49100 -28.97900 1.000 55.69731 115 ILE B N 1
ATOM 1315 C CA . ILE B 2 75 ? 16.38900 -1.03900 -30.28700 1.000 65.14690 115 ILE B CA 1
ATOM 1316 C C . ILE B 2 75 ? 14.86600 -0.90000 -30.29100 1.000 73.85854 115 ILE B C 1
ATOM 1317 O O . ILE B 2 75 ? 14.30600 -0.03500 -30.98700 1.000 75.59749 115 ILE B O 1
ATOM 1322 N N . ASP B 2 76 ? 14.17400 -1.75500 -29.53100 1.000 77.73989 116 ASP B N 1
ATOM 1323 C CA . ASP B 2 76 ? 12.73300 -1.62700 -29.39200 1.000 81.69054 116 ASP B CA 1
ATOM 1324 C C . ASP B 2 76 ? 12.34500 -0.70200 -28.25600 1.000 72.83031 116 ASP B C 1
ATOM 1325 O O . ASP B 2 76 ? 11.15800 -0.39500 -28.09700 1.000 85.38228 116 ASP B O 1
ATOM 1330 N N . ILE B 2 77 ? 13.31200 -0.22600 -27.48400 1.000 62.81763 117 ILE B N 1
ATOM 1331 C CA . ILE B 2 77 ? 13.01200 0.68300 -26.38700 1.000 65.10455 117 ILE B CA 1
ATOM 1332 C C . ILE B 2 77 ? 13.04000 2.12500 -26.86600 1.000 67.19444 117 ILE B C 1
ATOM 1333 O O . ILE B 2 77 ? 12.2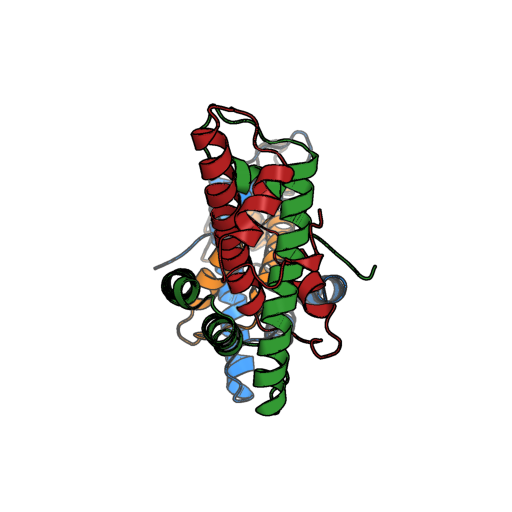0600 2.93900 -26.45900 1.000 67.69900 117 ILE B O 1
ATOM 1338 N N . VAL B 2 78 ? 13.98300 2.44300 -27.74500 1.000 69.67937 118 VAL B N 1
ATOM 1339 C CA . VAL B 2 78 ? 14.07500 3.7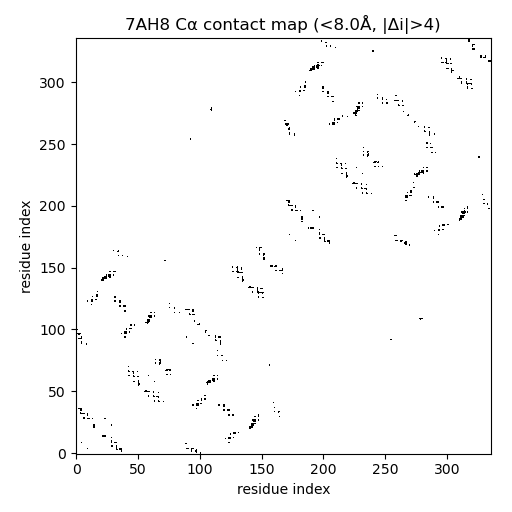4100 -28.39000 1.000 76.97305 118 VAL B CA 1
ATOM 1340 C C . VAL B 2 78 ? 13.99400 3.53400 -29.90500 1.000 80.77569 118 VAL B C 1
ATOM 1341 O O . VAL B 2 78 ? 15.00000 3.22700 -30.54800 1.000 74.66833 118 VAL B O 1
ATOM 1345 N N . PRO B 2 79 ? 12.81800 3.69100 -30.48900 1.000 82.31944 119 PRO B N 1
ATOM 1346 C CA . PRO B 2 79 ? 12.69900 3.64600 -31.94800 1.000 79.93371 119 PRO B CA 1
ATOM 1347 C C . PRO B 2 79 ? 12.99800 5.02200 -32.51600 1.000 84.33623 119 PRO B C 1
ATOM 1348 O O . PRO B 2 79 ? 12.98300 6.03300 -31.81300 1.000 90.94080 119 PRO B O 1
ATOM 1352 N N . ARG B 2 80 ? 13.32600 5.05300 -33.79400 1.000 82.83500 120 ARG B N 1
ATOM 1353 C CA . ARG B 2 80 ? 13.48900 6.35400 -34.41000 1.000 80.75145 120 ARG B CA 1
ATOM 1354 C C . ARG B 2 80 ? 12.18600 6.71600 -35.12700 1.000 90.95659 120 ARG B C 1
ATOM 1355 O O . ARG B 2 80 ? 11.14000 6.19700 -34.73700 1.000 95.39169 120 ARG B O 1
ATOM 1364 N N . GLU C 1 1 ? 41.65600 3.96100 13.91300 1.000 108.90703 52 GLU C N 1
ATOM 1365 C CA . GLU C 1 1 ? 40.55700 4.76500 14.42800 1.000 111.62414 52 GLU C CA 1
ATOM 1366 C C . GLU C 1 1 ? 39.73500 3.94500 15.46300 1.000 103.97661 52 GLU C C 1
ATOM 1367 O O . GLU C 1 1 ? 39.00100 3.12900 14.96600 1.000 102.98811 52 GLU C O 1
ATOM 1373 N N . GLN C 1 2 ? 39.81400 3.98600 16.83100 1.000 99.87209 53 GLN C N 1
ATOM 1374 C CA . GLN C 1 2 ? 38.85000 3.07000 17.51400 1.000 98.93261 53 GLN C CA 1
ATOM 1375 C C . GLN C 1 2 ? 37.46000 3.53500 17.17300 1.000 93.74519 53 GLN C C 1
ATOM 1376 O O . GLN C 1 2 ? 36.62700 2.83900 16.57300 1.000 94.09749 53 GLN C O 1
ATOM 1382 N N . ASP C 1 3 ? 37.21100 4.70300 17.72000 1.000 89.76158 54 ASP C N 1
ATOM 1383 C CA . ASP C 1 3 ? 35.93000 5.28500 17.99400 1.000 80.46758 54 ASP C CA 1
ATOM 1384 C C . ASP C 1 3 ? 35.53800 6.12200 16.80500 1.000 68.44261 54 ASP C C 1
ATOM 1385 O O . ASP C 1 3 ? 36.24800 7.05100 16.41000 1.000 57.15425 54 ASP C O 1
ATOM 1390 N N . ILE C 1 4 ? 34.43900 5.77400 16.21400 1.000 68.01505 55 ILE C N 1
ATOM 1391 C CA . ILE C 1 4 ? 33.93300 6.58600 15.12300 1.000 59.28805 55 ILE C CA 1
ATOM 1392 C C . ILE C 1 4 ? 32.46400 6.96400 15.39000 1.000 48.08757 55 ILE C C 1
ATOM 1393 O O . ILE C 1 4 ? 31.72400 6.31400 16.14400 1.000 51.90307 55 ILE C O 1
ATOM 1398 N N . TYR C 1 5 ? 32.08000 8.08200 14.77700 1.000 43.03477 56 TYR C N 1
ATOM 1399 C CA . TYR C 1 5 ? 30.88600 8.84100 15.05400 1.000 41.03410 56 TYR C CA 1
ATOM 1400 C C . TYR C 1 5 ? 30.27600 9.25800 13.73300 1.000 42.23716 56 TYR C C 1
ATOM 1401 O O . TYR C 1 5 ? 30.97800 9.44600 12.73100 1.000 34.17717 56 TYR C O 1
ATOM 1410 N N . LEU C 1 6 ? 28.96100 9.38200 13.75600 1.000 43.20140 57 LEU C N 1
ATOM 1411 C CA . LEU C 1 6 ? 28.23400 9.94400 12.64600 1.000 30.06435 57 LEU C CA 1
ATOM 1412 C C . LEU C 1 6 ? 28.60400 11.41800 12.48000 1.000 32.58844 57 LEU C C 1
ATOM 1413 O O . LEU C 1 6 ? 29.00400 12.07900 13.44500 1.000 38.41298 57 LEU C O 1
ATOM 1418 N N . PRO C 1 7 ? 28.49900 11.94900 11.26200 1.000 39.96174 58 PRO C N 1
ATOM 1419 C CA . PRO C 1 7 ? 28.85600 13.35700 11.03700 1.000 35.04124 58 PRO C CA 1
ATOM 1420 C C . PRO C 1 7 ? 28.02500 14.28800 11.90700 1.000 31.24913 58 PRO C C 1
ATOM 1421 O O . PRO C 1 7 ? 26.81200 14.12100 12.04500 1.000 35.45171 58 PRO C O 1
ATOM 1425 N N . ILE C 1 8 ? 28.70400 15.26600 12.51500 1.000 38.36134 59 ILE C N 1
ATOM 1426 C CA . ILE C 1 8 ? 28.05200 16.16600 13.46400 1.000 32.00662 59 ILE C CA 1
ATOM 1427 C C . ILE C 1 8 ? 26.89100 16.90700 12.81100 1.000 33.02632 59 ILE C C 1
ATOM 1428 O O . ILE C 1 8 ? 25.90300 17.23500 13.47900 1.000 38.30816 59 ILE C O 1
ATOM 1433 N N . ALA C 1 9 ? 26.97700 17.17100 11.50400 1.000 29.29656 60 ALA C N 1
ATOM 1434 C CA . ALA C 1 9 ? 25.90900 17.90200 10.82600 1.000 27.28039 60 ALA C CA 1
ATOM 1435 C C . ALA C 1 9 ? 24.63900 17.06700 10.70800 1.000 36.53622 60 ALA C C 1
ATOM 1436 O O . ALA C 1 9 ? 23.53200 17.58500 10.90000 1.000 37.51566 60 ALA C O 1
ATOM 1438 N N . ASN C 1 10 ? 24.77200 15.77700 10.38600 1.000 31.49622 61 ASN C N 1
ATOM 1439 C CA . ASN C 1 10 ? 23.59800 14.91100 10.31500 1.000 31.84299 61 ASN C CA 1
ATOM 1440 C C . ASN C 1 10 ? 22.92300 14.80100 11.67400 1.000 34.88284 61 ASN C C 1
ATOM 1441 O O . ASN C 1 10 ? 21.69700 14.91800 11.78600 1.000 34.10086 61 ASN C O 1
ATOM 1446 N N . VAL C 1 11 ? 23.71500 14.55900 12.72000 1.000 33.22809 62 VAL C N 1
ATOM 1447 C CA . VAL C 1 11 ? 23.18100 14.50000 14.07600 1.000 32.41022 62 VAL C CA 1
ATOM 1448 C C . VAL C 1 11 ? 22.52000 15.82100 14.45000 1.000 35.09593 62 VAL C C 1
ATOM 1449 O O . VAL C 1 11 ? 21.43000 15.84300 15.03600 1.000 33.06479 62 VAL C O 1
ATOM 1453 N N . ALA C 1 12 ? 23.17200 16.94100 14.12300 1.000 31.49739 63 ALA C N 1
ATOM 1454 C CA . ALA C 1 12 ? 22.64600 18.25100 14.49900 1.000 27.85525 63 ALA C CA 1
ATOM 1455 C C . ALA C 1 12 ? 21.27800 18.52000 13.88300 1.000 30.20509 63 ALA C C 1
ATOM 1456 O O . ALA C 1 12 ? 20.39000 19.06300 14.55000 1.000 31.91581 63 ALA C O 1
ATOM 1458 N N . ARG C 1 13 ? 21.08400 18.16000 12.61200 1.000 32.98849 64 ARG C N 1
ATOM 1459 C CA . ARG C 1 13 ? 19.81600 18.48800 11.96600 1.000 35.43122 64 ARG C CA 1
ATOM 1460 C C . ARG C 1 13 ? 18.67300 17.65200 12.53600 1.000 34.26176 64 ARG C C 1
ATOM 1461 O O . ARG C 1 13 ? 17.55900 18.15600 12.70500 1.000 35.40410 64 ARG C O 1
ATOM 1469 N N . ILE C 1 14 ? 18.92200 16.37500 12.83300 1.000 29.67526 65 ILE C N 1
ATOM 1470 C CA . ILE C 1 14 ? 17.89100 15.55700 13.47000 1.000 28.31123 65 ILE C CA 1
ATOM 1471 C C . ILE C 1 14 ? 17.52000 16.15300 14.82100 1.000 34.27987 65 ILE C C 1
ATOM 1472 O O . ILE C 1 14 ? 16.34000 16.21100 15.19000 1.000 41.53880 65 ILE C O 1
ATOM 1477 N N . MET C 1 15 ? 18.52400 16.59200 15.58400 1.000 32.46296 66 MET C N 1
ATOM 1478 C CA . MET C 1 15 ? 18.26900 17.29500 16.83700 1.000 27.30798 66 MET C CA 1
ATOM 1479 C C . MET C 1 15 ? 17.39900 18.52700 16.61100 1.000 32.04984 66 MET C C 1
ATOM 1480 O O . MET C 1 15 ? 16.46700 18.79100 17.37900 1.000 37.91293 66 MET C O 1
ATOM 1485 N N . LYS C 1 16 ? 17.69800 19.30400 15.56500 1.000 37.59765 67 LYS C N 1
ATOM 1486 C CA . LYS C 1 16 ? 16.94300 20.53000 15.32100 1.000 34.45327 67 LYS C CA 1
ATOM 1487 C C . LYS C 1 16 ? 15.48800 20.23100 14.98300 1.000 37.65775 67 LYS C C 1
ATOM 1488 O O . LYS C 1 16 ? 14.59900 21.02200 15.32000 1.000 39.21955 67 LYS C O 1
ATOM 1494 N N . ASN C 1 17 ? 15.22300 19.10600 14.31400 1.000 35.15559 68 ASN C N 1
ATOM 1495 C CA . ASN C 1 17 ? 13.85000 18.71100 14.02000 1.000 38.71363 68 ASN C CA 1
ATOM 1496 C C . ASN C 1 17 ? 13.10200 18.19600 15.24200 1.000 38.60157 68 ASN C C 1
ATOM 1497 O O . ASN C 1 17 ? 11.87300 18.08200 15.18400 1.000 36.86507 68 ASN C O 1
ATOM 1502 N N . ALA C 1 18 ? 13.79400 17.88400 16.33700 1.000 43.86646 69 ALA C N 1
ATOM 1503 C CA . ALA C 1 18 ? 13.14600 17.32600 17.51700 1.000 35.17488 69 ALA C CA 1
ATOM 1504 C C . ALA C 1 18 ? 12.81800 18.38300 18.56700 1.000 32.46474 69 ALA C C 1
ATOM 1505 O O . ALA C 1 18 ? 12.35800 18.02600 19.65800 1.000 35.00062 69 ALA C O 1
ATOM 1507 N N . ILE C 1 19 ? 13.04000 19.64800 18.26400 1.000 34.29404 70 ILE C N 1
ATOM 1508 C CA . ILE C 1 19 ? 12.75100 20.75600 19.18400 1.000 33.99236 70 ILE C CA 1
ATOM 1509 C C . ILE C 1 19 ? 12.10500 21.87500 18.39500 1.000 36.66492 70 ILE C C 1
ATOM 1510 O O . ILE C 1 19 ? 12.19900 21.91800 17.15500 1.000 35.86426 70 ILE C O 1
ATOM 1515 N N . PRO C 1 20 ? 11.40300 22.79000 19.07000 1.000 36.40813 71 PRO C N 1
ATOM 1516 C CA . PRO C 1 20 ? 10.79600 23.91900 18.36100 1.000 34.35480 71 PRO C CA 1
ATOM 1517 C C . PRO C 1 20 ? 11.83000 24.70700 17.57300 1.000 37.55070 71 PRO C C 1
ATOM 1518 O O . PRO C 1 20 ? 13.02500 24.70000 17.87700 1.000 38.69001 71 PRO C O 1
ATOM 1522 N N . GLN C 1 21 ? 11.35000 25.40200 16.54000 1.000 35.67079 72 GLN C N 1
ATOM 1523 C CA . GLN C 1 21 ? 12.23300 26.23000 15.72900 1.000 40.00782 72 GLN C CA 1
ATOM 1524 C C . GLN C 1 21 ? 12.79300 27.41000 16.50700 1.000 45.32574 72 GLN C C 1
ATOM 1525 O O . GLN C 1 21 ? 13.76200 28.02600 16.05200 1.000 50.55097 72 GLN C O 1
ATOM 1531 N N . 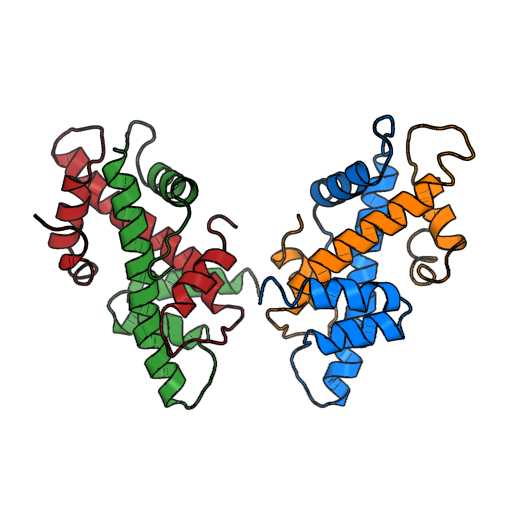THR C 1 22 ? 12.21500 27.73200 17.66400 1.000 41.62695 73 THR C N 1
ATOM 1532 C CA . THR C 1 22 ? 12.73300 28.80100 18.50300 1.000 46.23754 73 THR C CA 1
ATOM 1533 C C . THR C 1 22 ? 13.88900 28.33700 19.37400 1.000 46.57816 73 THR C C 1
ATOM 1534 O O . THR C 1 22 ? 14.54000 29.17100 20.01400 1.000 51.50573 73 THR C O 1
ATOM 1538 N N . GLY C 1 23 ? 14.15000 27.03400 19.41300 1.000 42.89360 74 GLY C N 1
ATOM 1539 C CA . GLY C 1 23 ? 15.21200 26.51200 20.24500 1.000 46.24629 74 GLY C CA 1
ATOM 1540 C C . GLY C 1 23 ? 16.57100 26.62000 19.57900 1.000 40.26081 74 GLY C C 1
ATOM 1541 O O . GLY C 1 23 ? 16.69900 26.61500 18.35500 1.000 37.19826 74 GLY C O 1
ATOM 1542 N N . LYS C 1 24 ? 17.60200 26.72300 20.41100 1.000 44.06407 75 LYS C N 1
ATOM 1543 C CA . LYS C 1 24 ? 18.98300 26.67500 19.96300 1.000 55.54713 75 LYS C CA 1
ATOM 1544 C C . LYS C 1 24 ? 19.68800 25.53300 20.68300 1.000 44.52286 75 LYS C C 1
ATOM 1545 O O . LYS C 1 24 ? 19.28500 25.12900 21.77700 1.000 44.48475 75 LYS C O 1
ATOM 1551 N N . ILE C 1 25 ? 20.73700 25.00200 20.06100 1.000 43.39076 76 ILE C N 1
ATOM 1552 C CA . ILE C 1 25 ? 21.49300 23.88200 20.61100 1.000 45.76754 76 ILE C CA 1
ATOM 1553 C C . ILE C 1 25 ? 22.95200 24.28900 20.75600 1.000 38.42397 76 ILE C C 1
ATOM 1554 O O . ILE C 1 25 ? 23.55300 24.81300 19.81100 1.000 41.22772 76 ILE C O 1
ATOM 1559 N N . ALA C 1 26 ? 23.51900 24.04000 21.93500 1.000 44.11214 77 ALA C N 1
ATOM 1560 C CA . ALA C 1 26 ? 24.92800 24.31900 22.17300 1.000 39.26326 77 ALA C CA 1
ATOM 1561 C C . ALA C 1 26 ? 25.81100 23.33800 21.40800 1.000 38.35223 77 ALA C C 1
ATOM 1562 O O . ALA C 1 26 ? 25.44200 22.18400 21.17700 1.000 36.40833 77 ALA C O 1
ATOM 1564 N N . LYS C 1 27 ? 26.98500 23.82600 20.99600 1.000 40.24956 78 LYS C N 1
ATOM 1565 C CA . LYS C 1 27 ? 27.97400 22.98200 20.32600 1.000 34.01087 78 LYS C CA 1
ATOM 1566 C C . LYS C 1 27 ? 28.27300 21.70300 21.10200 1.000 35.13519 78 LYS C C 1
ATOM 1567 O O . LYS C 1 27 ? 28.23000 20.60200 20.54200 1.000 34.08593 78 LYS C O 1
ATOM 1573 N N . ASP C 1 28 ? 28.60000 21.83300 22.39300 1.000 36.82541 79 ASP C N 1
ATOM 1574 C CA . ASP C 1 28 ? 28.85000 20.65300 23.21900 1.000 38.89563 79 ASP C CA 1
ATOM 1575 C C . ASP C 1 28 ? 27.66500 19.69500 23.18700 1.000 34.87774 79 ASP C C 1
ATOM 1576 O O . ASP C 1 28 ? 27.84800 18.47200 23.19500 1.000 39.29714 79 ASP C O 1
ATOM 1581 N N . ALA C 1 29 ? 26.44300 20.23100 23.16200 1.000 45.13483 80 ALA C N 1
ATOM 1582 C CA . ALA C 1 29 ? 25.25900 19.38100 23.24300 1.000 40.14542 80 ALA C CA 1
ATOM 1583 C C . ALA C 1 29 ? 25.14700 18.46500 22.02800 1.000 37.55921 80 ALA C C 1
ATOM 1584 O O . ALA C 1 29 ? 24.84100 17.27600 22.17300 1.000 38.91362 80 ALA C O 1
ATOM 1586 N N . LYS C 1 30 ? 25.37800 18.99600 20.82300 1.000 30.88498 81 LYS C N 1
ATOM 1587 C CA . LYS C 1 30 ? 25.35900 18.15000 19.63100 1.000 31.42568 81 LYS C CA 1
ATOM 1588 C C . LYS C 1 30 ? 26.43600 17.07300 19.70500 1.000 36.66163 81 LYS C C 1
ATOM 1589 O O . LYS C 1 30 ? 26.17100 15.89200 19.44700 1.000 36.88167 81 LYS C O 1
ATOM 1595 N N . GLU C 1 31 ? 27.66500 17.47100 20.04800 1.000 34.09655 82 GLU C N 1
ATOM 1596 C CA . GLU C 1 31 ? 28.77500 16.52500 20.11900 1.000 37.60381 82 GLU C CA 1
ATOM 1597 C C . GLU C 1 31 ? 28.49800 15.44400 21.15200 1.000 31.84255 82 GLU C C 1
ATOM 1598 O O . GLU C 1 31 ? 28.83700 14.27200 20.94900 1.000 37.12638 82 GLU C O 1
ATOM 1604 N N . CYS C 1 32 ? 27.89000 15.83100 22.27200 1.000 34.21805 83 CYS C N 1
ATOM 1605 C CA . CYS C 1 32 ? 27.46600 14.86800 23.27900 1.000 34.52760 83 CYS C CA 1
ATOM 1606 C C . CYS C 1 32 ? 26.52800 13.82900 22.68200 1.000 37.29844 83 CYS C C 1
ATOM 1607 O O . CYS C 1 32 ? 26.73500 12.62000 22.84200 1.000 39.07087 83 CYS C O 1
ATOM 1610 N N . VAL C 1 33 ? 25.49000 14.28900 21.98200 1.000 38.96666 84 VAL C N 1
ATOM 1611 C CA . VAL C 1 33 ? 24.54700 13.36700 21.35800 1.000 40.73067 84 VAL C CA 1
ATOM 1612 C C . VAL C 1 33 ? 25.24200 12.55500 20.27400 1.000 36.78781 84 VAL C C 1
ATOM 1613 O O . VAL C 1 33 ? 24.98400 11.35600 20.11800 1.000 38.62629 84 VAL C O 1
ATOM 1617 N N . GLN C 1 34 ? 26.15400 13.18700 19.52700 1.000 29.06246 85 GLN C N 1
ATOM 1618 C CA . GLN C 1 34 ? 26.92800 12.46000 18.52400 1.000 29.62995 85 GLN C CA 1
ATOM 1619 C C . GLN C 1 34 ? 27.65500 11.27300 19.14200 1.000 35.19902 85 GLN C C 1
ATOM 1620 O O . GLN C 1 34 ? 27.70800 10.18900 18.54900 1.000 41.88671 85 GLN C O 1
ATOM 1626 N N . GLU C 1 35 ? 28.22100 11.46200 20.33500 1.000 37.04494 86 GLU C N 1
ATOM 1627 C CA . GLU C 1 35 ? 28.89800 10.36900 21.02400 1.000 38.17163 86 GLU C CA 1
ATOM 1628 C C . GLU C 1 35 ? 27.90800 9.31300 21.50100 1.000 36.56051 86 GLU C C 1
ATOM 1629 O O . GLU C 1 35 ? 28.16000 8.11000 21.36200 1.000 43.83453 86 GLU C O 1
ATOM 1635 N N . CYS C 1 36 ? 26.78200 9.74700 22.07400 1.000 38.38939 87 CYS C N 1
ATOM 1636 C CA . CYS C 1 36 ? 25.77700 8.81100 22.57200 1.000 34.22796 87 CYS C CA 1
ATOM 1637 C C . CYS C 1 36 ? 25.27600 7.87900 21.47400 1.000 32.87277 87 CYS C C 1
ATOM 1638 O O . CYS C 1 36 ? 24.99000 6.70500 21.73300 1.000 38.61959 87 CYS C O 1
ATOM 1641 N N . VAL C 1 37 ? 25.14400 8.38700 20.24700 1.000 32.47407 88 VAL C N 1
ATOM 1642 C CA . VAL C 1 37 ? 24.58900 7.57900 19.16400 1.000 33.71868 88 VAL C CA 1
ATOM 1643 C C . VAL C 1 37 ? 25.52300 6.42800 18.82000 1.000 35.32476 88 VAL C C 1
ATOM 1644 O O . VAL C 1 37 ? 25.08400 5.28800 18.62800 1.000 30.54880 88 VAL C O 1
ATOM 1648 N N . SER C 1 38 ? 26.82300 6.71200 18.72000 1.000 38.00944 89 SER C N 1
ATOM 1649 C CA . SER C 1 38 ? 27.79100 5.64200 18.51200 1.000 36.88049 89 SER C CA 1
ATOM 1650 C C . SER C 1 38 ? 27.72600 4.62700 19.64500 1.000 34.62939 89 SER C C 1
ATOM 1651 O O . SER C 1 38 ? 27.77400 3.41400 19.40800 1.000 33.25815 89 SER C O 1
ATOM 1654 N N . GLU C 1 39 ? 27.61900 5.10900 20.88600 1.000 34.19993 90 GLU C N 1
ATOM 1655 C CA . GLU C 1 39 ? 27.46900 4.20400 22.02000 1.000 38.31818 90 GLU C CA 1
ATOM 1656 C C . GLU C 1 39 ? 26.19900 3.37500 21.89900 1.000 39.16226 90 GLU C C 1
ATOM 1657 O O . GLU C 1 39 ? 26.20300 2.17400 22.19300 1.000 36.69141 90 GLU C O 1
ATOM 1663 N N . PHE C 1 40 ? 25.10100 4.00200 21.47300 1.000 33.82401 91 PHE C N 1
ATOM 1664 C CA . PHE C 1 40 ? 23.84600 3.27500 21.31600 1.000 28.93893 91 PHE C CA 1
ATOM 1665 C C . PHE C 1 40 ? 23.98000 2.16000 20.28500 1.000 37.50958 91 PHE C C 1
ATOM 1666 O O . PHE C 1 40 ? 23.49300 1.04400 20.50100 1.000 37.10289 91 PHE C O 1
ATOM 1674 N N . ILE C 1 41 ? 24.64900 2.43700 19.16300 1.000 35.77752 92 ILE C N 1
ATOM 1675 C CA . ILE C 1 41 ? 24.81900 1.42400 18.12400 1.000 32.04412 92 ILE C CA 1
ATOM 1676 C C . ILE C 1 41 ? 25.71300 0.29100 18.61600 1.000 36.64607 92 ILE C C 1
ATOM 1677 O O . ILE C 1 41 ? 25.38700 -0.89100 18.45300 1.000 41.94812 92 ILE C O 1
ATOM 1682 N N . SER C 1 42 ? 26.85400 0.63100 19.22300 1.000 34.48351 93 SER C N 1
ATOM 1683 C CA . SER C 1 42 ? 27.74800 -0.39800 19.75100 1.000 42.71832 93 SER C CA 1
ATOM 1684 C C . SER C 1 42 ? 27.05600 -1.22900 20.82500 1.000 43.21541 93 SER C C 1
ATOM 1685 O O . SER C 1 42 ? 27.22000 -2.45400 20.87500 1.000 45.76484 93 SER C O 1
ATOM 1688 N N . PHE C 1 43 ? 26.30300 -0.57000 21.70700 1.000 35.59545 94 PHE C N 1
ATOM 1689 C CA . PHE C 1 43 ? 25.50700 -1.25900 22.71900 1.000 38.73711 94 PHE C CA 1
ATOM 1690 C C . PHE C 1 43 ? 24.63000 -2.34100 22.09400 1.000 42.74209 94 PHE C C 1
ATOM 1691 O O . PHE C 1 43 ? 24.74400 -3.52500 22.42900 1.000 40.21895 94 PHE C O 1
ATOM 1699 N N . ILE C 1 44 ? 23.73500 -1.94100 21.18300 1.000 42.44269 95 ILE C N 1
ATOM 1700 C CA . ILE C 1 44 ? 22.82300 -2.89500 20.55400 1.000 38.44060 95 ILE C CA 1
ATOM 1701 C C . ILE C 1 44 ? 23.60000 -3.94100 19.76500 1.000 46.08294 95 ILE C C 1
ATOM 1702 O O . ILE C 1 44 ? 23.26300 -5.13100 19.78400 1.000 47.94403 95 ILE C O 1
ATOM 1707 N N . THR C 1 45 ? 24.64400 -3.50900 19.05200 1.000 42.84608 96 THR C N 1
ATOM 1708 C CA . THR C 1 45 ? 25.46000 -4.43100 18.26500 1.000 39.11511 96 THR C CA 1
ATOM 1709 C C . THR C 1 45 ? 26.00200 -5.56400 19.12300 1.000 45.41826 96 THR C C 1
ATOM 1710 O O . THR C 1 45 ? 25.97700 -6.73200 18.71600 1.000 47.67882 96 THR C O 1
ATOM 1714 N N . SER C 1 46 ? 26.49200 -5.23800 20.32000 1.000 49.34218 97 SER C N 1
ATOM 1715 C CA . SER C 1 46 ? 27.19500 -6.23500 21.11700 1.000 43.03515 97 SER C CA 1
ATOM 1716 C C . SER C 1 46 ? 26.26300 -7.35300 21.56400 1.000 49.39655 97 SER C C 1
ATOM 1717 O O . SER C 1 46 ? 26.68100 -8.50900 21.65600 1.000 54.78982 97 SER C O 1
ATOM 1720 N N . GLU C 1 47 ? 24.98900 -7.03800 21.81500 1.000 49.38995 98 GLU C N 1
ATOM 1721 C CA . GLU C 1 47 ? 24.01500 -8.08700 22.11400 1.000 43.78029 98 GLU C CA 1
ATOM 1722 C C . GLU C 1 47 ? 23.65000 -8.88900 20.87000 1.000 55.37211 98 GLU C C 1
ATOM 1723 O O . GLU C 1 47 ? 23.56600 -10.12200 20.92100 1.000 60.90053 98 GLU C O 1
ATOM 1729 N N . ALA C 1 48 ? 23.43100 -8.20700 19.74400 1.000 55.89589 99 ALA C N 1
ATOM 1730 C CA . ALA C 1 48 ? 23.05700 -8.90300 18.51800 1.000 54.67641 99 ALA C CA 1
ATOM 1731 C C . ALA C 1 48 ? 24.16000 -9.84300 18.06300 1.000 55.66728 99 ALA C C 1
ATOM 1732 O O . ALA C 1 48 ? 23.89200 -10.98500 17.66900 1.000 62.65944 99 ALA C O 1
ATOM 1734 N N . SER C 1 49 ? 25.41000 -9.37800 18.10000 1.000 57.05518 100 SER C N 1
ATOM 1735 C CA . SER C 1 49 ? 26.51400 -10.24900 17.72300 1.000 56.29756 100 SER C CA 1
ATOM 1736 C C . SER C 1 49 ? 26.56500 -11.49600 18.59700 1.000 68.66549 100 SER C C 1
ATOM 1737 O O . SER C 1 49 ? 26.90600 -12.57400 18.10700 1.000 77.26809 100 SER C O 1
ATOM 1740 N N . GLU C 1 50 ? 26.20400 -11.38100 19.88000 1.000 70.96282 101 GLU C N 1
ATOM 1741 C CA . GLU C 1 50 ? 26.15500 -12.55700 20.74600 1.000 74.27318 101 GLU C CA 1
ATOM 1742 C C . GLU C 1 50 ? 25.03600 -13.49900 20.32700 1.000 77.72479 101 GLU C C 1
ATOM 1743 O O . GLU C 1 50 ? 25.26200 -14.69800 20.12400 1.000 83.71729 101 GLU C O 1
ATOM 1749 N N . ARG C 1 51 ? 23.81400 -12.97000 20.20700 1.000 65.67323 102 ARG C N 1
ATOM 1750 C CA . ARG C 1 51 ? 22.68100 -13.78900 19.78800 1.000 65.23368 102 ARG C CA 1
ATOM 1751 C C . ARG C 1 51 ? 22.93100 -14.43200 18.43300 1.000 78.19637 102 ARG C C 1
ATOM 1752 O O . ARG C 1 51 ? 22.68700 -15.62900 18.24400 1.000 83.92361 102 ARG C O 1
ATOM 1760 N N . CYS C 1 52 ? 23.39500 -13.63900 17.47100 1.000 79.14056 103 CYS C N 1
ATOM 1761 C CA . CYS C 1 52 ? 23.79600 -14.17600 16.17900 1.000 83.51392 103 CYS C CA 1
ATOM 1762 C C . CYS C 1 52 ? 24.87000 -15.24300 16.32900 1.000 87.76431 103 CYS C C 1
ATOM 1763 O O . CYS C 1 52 ? 24.72100 -16.36500 15.83000 1.000 79.72039 103 CYS C O 1
ATOM 1766 N N . HIS C 1 53 ? 25.97800 -14.89100 16.98500 1.000 86.11495 104 HIS C N 1
ATOM 1767 C CA . HIS C 1 53 ? 27.12900 -15.78600 17.02900 1.000 85.49047 104 HIS C CA 1
ATOM 1768 C C . HIS C 1 53 ? 26.71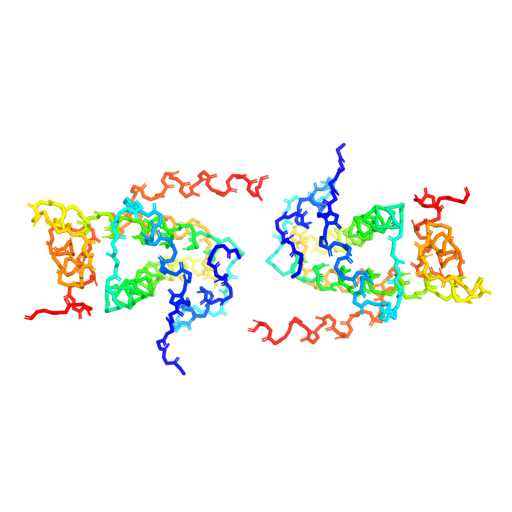800 -17.12700 17.65700 1.000 95.47632 104 HIS C C 1
ATOM 1769 O O . HIS C 1 53 ? 27.27100 -18.16700 17.29900 1.000 100.28289 104 HIS C O 1
ATOM 1776 N N . GLN C 1 54 ? 25.74300 -17.11000 18.58600 1.000 92.16402 105 GLN C N 1
ATOM 1777 C CA . GLN C 1 54 ? 25.30600 -18.30100 19.32900 1.000 88.40774 105 GLN C CA 1
ATOM 1778 C C . GLN C 1 54 ? 24.38000 -19.20900 18.52300 1.000 85.62938 105 GLN C C 1
ATOM 1779 O O . GLN C 1 54 ? 24.24600 -20.40400 18.85000 1.000 102.73737 105 GLN C O 1
ATOM 1785 N N . GLU C 1 55 ? 23.75700 -18.69200 17.46200 1.000 83.38473 106 GLU C N 1
ATOM 1786 C CA . GLU C 1 55 ? 23.12300 -19.56500 16.48300 1.000 86.79839 106 GLU C CA 1
ATOM 1787 C C . GLU C 1 55 ? 24.09800 -19.92400 15.36900 1.000 87.71837 106 GLU C C 1
ATOM 1788 O O . GLU C 1 55 ? 23.69200 -20.20300 14.23300 1.000 85.84180 106 GLU C O 1
ATOM 1794 N N . LYS C 1 56 ? 25.39100 -19.91700 15.70800 1.000 88.99937 107 LYS C N 1
ATOM 1795 C CA . LYS C 1 56 ? 26.53200 -20.16000 14.83400 1.000 92.31561 107 LYS C CA 1
ATOM 1796 C C . LYS C 1 56 ? 26.34600 -19.44600 13.50400 1.000 90.86414 107 LYS C C 1
ATOM 1797 O O . LYS C 1 56 ? 26.90400 -19.86100 12.47900 1.000 92.14022 107 LYS C O 1
ATOM 1803 N N . ARG C 1 57 ? 25.57300 -18.36600 13.49900 1.000 85.36663 108 ARG C N 1
ATOM 1804 C CA . ARG C 1 57 ? 25.42500 -17.58300 12.25300 1.000 73.21408 108 ARG C CA 1
ATOM 1805 C C . ARG C 1 57 ? 26.58800 -16.59800 12.14000 1.000 83.15990 108 ARG C C 1
ATOM 1806 O O . ARG C 1 57 ? 27.15200 -16.22400 13.15400 1.000 92.96893 108 ARG C O 1
ATOM 1814 N N . LYS C 1 58 ? 26.89500 -16.15000 10.93200 1.000 79.11120 109 LYS C N 1
ATOM 1815 C CA . LYS C 1 58 ? 28.05800 -15.26600 10.73800 1.000 79.50254 109 LYS C CA 1
ATOM 1816 C C . LYS C 1 58 ? 27.62600 -13.82800 10.51800 1.000 77.26515 109 LYS C C 1
ATOM 1817 O O . LYS C 1 58 ? 28.47100 -12.95900 10.58100 1.000 80.39994 109 LYS C O 1
ATOM 1823 N N . THR C 1 59 ? 26.35300 -13.58900 10.28500 1.000 78.82610 110 THR C N 1
ATOM 1824 C CA . THR C 1 59 ? 25.96600 -12.20500 9.96600 1.000 76.62544 110 THR C CA 1
ATOM 1825 C C . THR C 1 59 ? 24.79200 -11.76100 10.81100 1.000 65.93666 110 THR C C 1
ATOM 1826 O O . THR C 1 59 ? 23.85100 -12.50900 10.88700 1.000 64.94943 110 THR C O 1
ATOM 1830 N N . ILE C 1 60 ? 24.87100 -10.55100 11.35100 1.000 65.94893 111 ILE C N 1
ATOM 1831 C CA . ILE C 1 60 ? 23.77700 -9.95300 12.15600 1.000 61.09110 111 ILE C CA 1
ATOM 1832 C C . ILE C 1 60 ? 22.66300 -9.56800 11.19700 1.000 62.99103 111 ILE C C 1
ATOM 1833 O O . ILE C 1 60 ? 22.93100 -8.81100 10.28100 1.000 60.14045 111 ILE C O 1
ATOM 1838 N N . ASN C 1 61 ? 21.45800 -10.05000 11.46200 1.000 59.11919 112 ASN C N 1
ATOM 1839 C CA . ASN C 1 61 ? 20.31300 -9.79600 10.60800 1.000 55.43320 112 ASN C CA 1
ATOM 1840 C C . ASN C 1 61 ? 19.30800 -8.91400 11.34100 1.000 56.56379 112 ASN C C 1
ATOM 1841 O O . ASN C 1 61 ? 19.51200 -8.51900 12.49200 1.000 48.54522 112 ASN C O 1
ATOM 1846 N N . GLY C 1 62 ? 18.21800 -8.59900 10.63900 1.000 57.23515 113 GLY C N 1
ATOM 1847 C CA . GLY C 1 62 ? 17.18000 -7.75900 11.21800 1.000 52.64026 113 GLY C CA 1
ATOM 1848 C C . GLY C 1 62 ? 16.66000 -8.29000 12.53700 1.000 54.79587 113 GLY C C 1
ATOM 1849 O O . GLY C 1 62 ? 16.55700 -7.55700 13.52100 1.000 52.89123 113 GLY C O 1
ATOM 1850 N N . GLU C 1 63 ? 16.31200 -9.57800 12.56900 1.000 56.02080 114 GLU C N 1
ATOM 1851 C CA . GLU C 1 63 ? 15.75500 -10.16900 13.78100 1.000 59.26606 114 GLU C CA 1
ATOM 1852 C C . GLU C 1 63 ? 16.69000 -9.97900 14.97000 1.000 59.02815 114 GLU C C 1
ATOM 1853 O O . GLU C 1 63 ? 16.24400 -9.60600 16.05900 1.000 58.40585 114 GLU C O 1
ATOM 1859 N N . ASP C 1 64 ? 17.99300 -10.19200 14.77000 1.000 57.09848 115 ASP C N 1
ATOM 1860 C CA . ASP C 1 64 ? 18.94700 -10.05100 15.86400 1.000 56.76583 115 ASP C CA 1
ATOM 1861 C C . ASP C 1 64 ? 18.99200 -8.62000 16.38900 1.000 54.50220 115 ASP C C 1
ATOM 1862 O O . ASP C 1 64 ? 19.15600 -8.40100 17.59700 1.000 55.93042 115 ASP C O 1
ATOM 1867 N N . ILE C 1 65 ? 18.85600 -7.63200 15.49900 1.000 53.93113 116 ILE C N 1
ATOM 1868 C CA . ILE C 1 65 ? 18.78700 -6.24000 15.94100 1.000 51.55335 116 ILE C CA 1
ATOM 1869 C C . ILE C 1 65 ? 17.54600 -6.00800 16.79400 1.000 48.81057 116 ILE C C 1
ATOM 1870 O O . ILE C 1 65 ? 17.63200 -5.52100 17.92800 1.000 50.22027 116 ILE C O 1
ATOM 1875 N N . LEU C 1 66 ? 16.37300 -6.36700 16.26600 1.000 49.78332 117 LEU C N 1
ATOM 1876 C CA . LEU C 1 66 ? 15.12800 -6.10900 16.98200 1.000 53.66329 117 LEU C CA 1
ATOM 1877 C C . LEU C 1 66 ? 15.03800 -6.95200 18.23300 1.000 49.72356 117 LEU C C 1
ATOM 1878 O O . LEU C 1 66 ? 14.45400 -6.52600 19.23800 1.000 54.99980 117 LEU C O 1
ATOM 1883 N N . PHE C 1 67 ? 15.58700 -8.16200 18.16600 1.000 52.54922 118 PHE C N 1
ATOM 1884 C CA . PHE C 1 67 ? 15.69900 -8.99800 19.34700 1.000 57.26383 118 PHE C CA 1
ATOM 1885 C C . PHE C 1 67 ? 16.55900 -8.32400 20.41100 1.000 60.06252 118 PHE C C 1
ATOM 1886 O O . PHE C 1 67 ? 16.20800 -8.32400 21.59600 1.000 68.28697 118 PHE C O 1
ATOM 1894 N N . ALA C 1 68 ? 17.69300 -7.74200 20.00100 1.000 57.74329 119 ALA C N 1
ATOM 1895 C CA . ALA C 1 68 ? 18.56900 -7.03600 20.93300 1.000 52.32506 119 ALA C CA 1
ATOM 1896 C C . ALA C 1 68 ? 17.89900 -5.78700 21.49400 1.000 52.39655 119 ALA C C 1
ATOM 1897 O O . ALA C 1 68 ? 18.10500 -5.43600 22.66300 1.000 57.04657 119 ALA C O 1
ATOM 1899 N N . MET C 1 69 ? 17.11700 -5.09000 20.66400 1.000 54.49423 120 MET C N 1
ATOM 1900 C CA . MET C 1 69 ? 16.38300 -3.91200 21.11900 1.000 55.63419 120 MET C CA 1
ATOM 1901 C C . MET C 1 69 ? 15.49000 -4.24200 22.30800 1.000 54.44211 120 MET C C 1
ATOM 1902 O O . MET C 1 69 ? 15.56400 -3.59200 23.35600 1.000 54.11533 120 MET C O 1
ATOM 1907 N N . SER C 1 70 ? 14.63600 -5.25700 22.15600 1.000 54.67490 121 SER C N 1
ATOM 1908 C CA . SER C 1 70 ? 13.70500 -5.61600 23.22000 1.000 59.96316 121 SER C CA 1
ATOM 1909 C C . SER C 1 70 ? 14.44700 -6.05900 24.47400 1.000 57.92960 121 SER C C 1
ATOM 1910 O O . SER C 1 70 ? 14.04800 -5.72200 25.59500 1.000 56.75046 121 SER C O 1
ATOM 1913 N N . THR C 1 71 ? 15.53600 -6.81300 24.29800 1.000 57.49207 122 THR C N 1
ATOM 1914 C CA . THR C 1 71 ? 16.32600 -7.29100 25.43000 1.000 53.92093 122 THR C CA 1
ATOM 1915 C C . THR C 1 71 ? 16.93500 -6.14900 26.23400 1.000 57.20007 122 THR C C 1
ATOM 1916 O O . THR C 1 71 ? 16.98300 -6.21500 27.46800 1.000 61.70430 122 THR C O 1
ATOM 1920 N N . LEU C 1 72 ? 17.35500 -5.07700 25.56900 1.000 54.57935 123 LEU C N 1
ATOM 1921 C CA . LEU C 1 72 ? 18.13600 -4.03100 26.21300 1.000 53.31007 123 LEU C CA 1
ATOM 1922 C C . LEU C 1 72 ? 17.30300 -2.81500 26.59300 1.000 56.47574 123 LEU C C 1
ATOM 1923 O O . LEU C 1 72 ? 17.86800 -1.77200 26.93400 1.000 50.73183 123 LEU C O 1
ATOM 1928 N N . GLY C 1 73 ? 15.97800 -2.92200 26.54000 1.000 50.56423 124 GLY C N 1
ATOM 1929 C CA . GLY C 1 73 ? 15.10300 -1.86900 27.00500 1.000 56.29504 124 GLY C CA 1
ATOM 1930 C C . GLY C 1 73 ? 14.53500 -0.97900 25.92400 1.000 62.23569 124 GLY C C 1
ATOM 1931 O O . GLY C 1 73 ? 13.78700 -0.04700 26.24400 1.000 65.03370 124 GLY C O 1
ATOM 1932 N N . PHE C 1 74 ? 14.85100 -1.24000 24.65600 1.000 53.47588 125 PHE C N 1
ATOM 1933 C CA . PHE C 1 74 ? 14.36500 -0.43500 23.54400 1.000 49.36160 125 PHE C CA 1
ATOM 1934 C C . PHE C 1 74 ? 13.24900 -1.14100 22.78700 1.000 51.63215 125 PHE C C 1
ATOM 1935 O O . PHE C 1 74 ? 13.14200 -1.01100 21.56300 1.000 57.67362 125 PHE C O 1
ATOM 1943 N N . ASP C 1 75 ? 12.41600 -1.89700 23.50800 1.000 57.52971 126 ASP C N 1
ATOM 1944 C CA . ASP C 1 75 ? 11.33200 -2.64300 22.88100 1.000 61.83222 126 ASP C CA 1
ATOM 1945 C C . ASP C 1 75 ? 10.33400 -1.71900 22.19600 1.000 56.90117 126 ASP C C 1
ATOM 1946 O O . ASP C 1 75 ? 9.73100 -2.09700 21.18500 1.000 49.13718 126 ASP C O 1
ATOM 1951 N N . SER C 1 76 ? 10.14500 -0.50900 22.73100 1.000 55.34067 127 SER C N 1
ATOM 1952 C CA . SER C 1 76 ? 9.27800 0.46800 22.08300 1.000 61.69113 127 SER C CA 1
ATOM 1953 C C . SER C 1 76 ? 9.78800 0.87000 20.70600 1.000 60.86966 127 SER C C 1
ATOM 1954 O O . SER C 1 76 ? 9.00600 1.36900 19.89000 1.000 60.05160 127 SER C O 1
ATOM 1957 N N . TYR C 1 77 ? 11.07600 0.66100 20.42600 1.000 55.37164 128 TYR C N 1
ATOM 1958 C CA . TYR C 1 77 ? 11.61700 0.98700 19.11500 1.000 55.96807 128 TYR C CA 1
ATOM 1959 C C . TYR C 1 77 ? 11.26200 -0.07700 18.09000 1.000 53.51179 128 TYR C C 1
ATOM 1960 O O . TYR C 1 77 ? 11.21800 0.22100 16.89200 1.000 53.61670 128 TYR C O 1
ATOM 1969 N N . VAL C 1 78 ? 11.00200 -1.30300 18.54700 1.000 56.89639 129 VAL C N 1
ATOM 1970 C CA . VAL C 1 78 ? 10.80000 -2.43200 17.64600 1.000 61.01073 129 VAL C CA 1
ATOM 1971 C C . VAL C 1 78 ? 9.53400 -2.22900 16.82400 1.000 57.03020 129 VAL C C 1
ATOM 1972 O O . VAL C 1 78 ? 9.48300 -2.57700 15.63700 1.000 51.99356 129 VAL C O 1
ATOM 1976 N N . GLU C 1 79 ? 8.49400 -1.66100 17.44100 1.000 66.56082 130 GLU C N 1
ATOM 1977 C CA . GLU C 1 79 ? 7.23200 -1.45300 16.73300 1.000 61.64119 130 GLU C CA 1
ATOM 1978 C C . GLU C 1 79 ? 7.39200 -0.55300 15.51000 1.000 60.92378 130 GLU C C 1
ATOM 1979 O O . GLU C 1 79 ? 6.96600 -0.96400 14.41700 1.000 56.90462 130 GLU C O 1
ATOM 1985 N N . PRO C 1 80 ? 7.96800 0.65600 15.60000 1.000 57.38474 131 PRO C N 1
ATOM 1986 C CA . PRO C 1 80 ? 8.20000 1.42600 14.36300 1.000 57.24413 131 PRO C CA 1
ATOM 1987 C C . PRO C 1 80 ? 9.22200 0.79900 13.43200 1.000 63.45668 131 PRO C C 1
ATOM 1988 O O . PRO C 1 80 ? 9.05000 0.86100 12.20900 1.000 64.43979 131 PRO C O 1
ATOM 1992 N N . LEU C 1 81 ? 10.30100 0.22700 13.97700 1.000 60.82111 132 LEU C N 1
ATOM 1993 C CA . LEU C 1 81 ? 11.35200 -0.34400 13.13600 1.000 63.93843 132 LEU C CA 1
ATOM 1994 C C . LEU C 1 81 ? 10.80100 -1.36200 12.14800 1.000 72.99223 132 LEU C C 1
ATOM 1995 O O . LEU C 1 81 ? 11.23300 -1.40800 10.99100 1.000 81.29607 132 LEU C O 1
ATOM 2000 N N . LYS C 1 82 ? 9.85300 -2.19300 12.58100 1.000 67.12399 133 LYS C N 1
ATOM 2001 C CA . LYS C 1 82 ? 9.25300 -3.13600 11.64400 1.000 74.77706 133 LYS C CA 1
ATOM 2002 C C . LYS C 1 82 ? 8.49100 -2.40500 10.54400 1.000 76.43851 133 LYS C C 1
ATOM 2003 O O . LYS C 1 82 ? 8.53100 -2.81900 9.38300 1.000 78.77908 133 LYS C O 1
ATOM 2009 N N . LEU C 1 83 ? 7.82200 -1.29700 10.88200 1.000 73.64943 134 LEU C N 1
ATOM 2010 C CA . LEU C 1 83 ? 7.14600 -0.48000 9.87200 1.000 75.36697 134 LEU C CA 1
ATOM 2011 C C . LEU C 1 83 ? 8.11300 0.05900 8.82200 1.000 79.08951 134 LEU C C 1
ATOM 2012 O O . LEU C 1 83 ? 7.80400 0.08000 7.62400 1.000 79.87296 134 LEU C O 1
ATOM 2017 N N . TYR C 1 84 ? 9.28900 0.50700 9.26200 1.000 79.42023 135 TYR C N 1
ATOM 2018 C CA . TYR C 1 84 ? 10.28600 1.05700 8.34700 1.000 76.56021 135 TYR C CA 1
ATOM 2019 C C . TYR C 1 84 ? 10.70000 0.03000 7.30200 1.000 76.06007 135 TYR C C 1
ATOM 2020 O O . TYR C 1 84 ? 10.86300 0.35400 6.12000 1.000 75.16756 135 TYR C O 1
ATOM 2029 N N . LEU C 1 85 ? 10.88200 -1.21600 7.73200 1.000 82.79555 136 LEU C N 1
ATOM 2030 C CA . LEU C 1 85 ? 11.37400 -2.27000 6.85300 1.000 81.96355 136 LEU C CA 1
ATOM 2031 C C . LEU C 1 85 ? 10.34100 -2.62400 5.78000 1.000 82.26791 136 LEU C C 1
ATOM 2032 O O . LEU C 1 85 ? 10.70000 -2.88500 4.62500 1.000 86.89794 136 LEU C O 1
ATOM 2037 N N . GLN C 1 86 ? 9.05400 -2.62700 6.14600 1.000 83.84689 137 GLN C N 1
ATOM 2038 C CA . GLN C 1 86 ? 7.96700 -2.88300 5.19700 1.000 88.95156 137 GLN C CA 1
ATOM 2039 C C . GLN C 1 86 ? 8.07400 -2.03100 3.93400 1.000 91.28262 137 GLN C C 1
ATOM 2040 O O . GLN C 1 86 ? 7.93500 -2.54000 2.81600 1.000 85.17409 137 GLN C O 1
ATOM 2046 N N . LYS C 1 87 ? 8.30100 -0.72200 4.09600 1.000 87.88357 138 LYS C N 1
ATOM 2047 C CA . LYS C 1 87 ? 8.21300 0.17800 2.94600 1.000 85.29537 138 LYS C CA 1
ATOM 2048 C C . LYS C 1 87 ? 9.24700 -0.13900 1.87600 1.000 85.66904 138 LYS C C 1
ATOM 2049 O O . LYS C 1 87 ? 8.94700 -0.05500 0.67500 1.000 90.94987 138 LYS C O 1
ATOM 2055 N N A PHE C 1 88 ? 10.46000 -0.52900 2.27700 0.530 82.38403 139 PHE C N 1
ATOM 2056 N N B PHE C 1 88 ? 10.47900 -0.50000 2.24600 0.470 82.37224 139 PHE C N 1
ATOM 2057 C CA A PHE C 1 88 ? 11.52800 -0.87100 1.34900 0.530 81.80184 139 PHE C CA 1
ATOM 2058 C CA B PHE C 1 88 ? 11.44900 -0.81900 1.20600 0.470 81.74717 139 PHE C CA 1
ATOM 2059 C C A PHE C 1 88 ? 11.44800 -2.30800 0.86500 0.530 84.02107 139 PHE C C 1
ATOM 2060 C C B PHE C 1 88 ? 11.42900 -2.29300 0.82700 0.470 84.04571 139 PHE C C 1
ATOM 2061 O O A PHE C 1 88 ? 12.40200 -2.80000 0.25400 0.530 83.58886 139 PHE C O 1
ATOM 2062 O O B PHE C 1 88 ? 12.38600 -2.78900 0.22700 0.470 83.57397 139 PHE C O 1
ATOM 2077 N N . ARG C 1 89 ? 10.28700 -3.03400 1.11800 1.000 86.64523 140 ARG C N 1
ATOM 2078 C CA . ARG C 1 89 ? 10.10500 -4.44200 0.76000 1.000 89.73616 140 ARG C CA 1
ATOM 2079 C C . ARG C 1 89 ? 8.65800 -4.76100 0.36600 1.000 83.10756 140 ARG C C 1
ATOM 2080 O O . ARG C 1 89 ? 8.40600 -5.29400 -0.71700 1.000 77.03813 140 ARG C O 1
ATOM 2088 N N . GLN D 2 1 ? 21.59200 8.21400 3.05500 1.000 63.89729 41 GLN D N 1
ATOM 2089 C CA . GLN D 2 1 ? 20.28000 8.68400 3.47900 1.000 74.67213 41 GLN D CA 1
ATOM 2090 C C . GLN D 2 1 ? 20.43900 9.79500 4.50700 1.000 68.72438 41 GLN D C 1
ATOM 2091 O O . GLN D 2 1 ? 21.44400 10.51100 4.50100 1.000 57.36927 41 GLN D O 1
ATOM 2097 N N . GLU D 2 2 ? 19.44400 9.93600 5.38800 1.000 71.45908 42 GLU D N 1
ATOM 2098 C CA . GLU D 2 2 ? 19.51500 10.95700 6.42900 1.000 70.21612 42 GLU D CA 1
ATOM 2099 C C . GLU D 2 2 ? 20.76100 10.76900 7.28500 1.000 65.44940 42 GLU D C 1
ATOM 2100 O O . GLU D 2 2 ? 21.37500 11.74600 7.73200 1.000 58.07880 42 GLU D O 1
ATOM 2106 N N . LEU D 2 3 ? 21.14500 9.51700 7.52400 1.000 67.19153 43 LEU D N 1
ATOM 2107 C CA . LEU D 2 3 ? 22.39000 9.12400 8.14700 1.000 56.96101 43 LEU D CA 1
ATOM 2108 C C . LEU D 2 3 ? 23.13200 8.17700 7.21200 1.000 57.45417 43 LEU D C 1
ATOM 2109 O O . LEU D 2 3 ? 22.51900 7.27000 6.63900 1.000 58.08597 43 LEU D O 1
ATOM 2114 N N . PRO D 2 4 ? 24.44200 8.35700 7.03600 1.000 54.43907 44 PRO D N 1
ATOM 2115 C CA . PRO D 2 4 ? 25.18000 7.51900 6.07800 1.000 51.14892 44 PRO D CA 1
ATOM 2116 C C . PRO D 2 4 ? 25.27700 6.08200 6.56500 1.000 50.61544 44 PRO D C 1
ATOM 2117 O O . PRO D 2 4 ? 25.77400 5.81400 7.66200 1.000 45.26618 44 PRO D O 1
ATOM 2121 N N . LEU D 2 5 ? 24.78500 5.15200 5.74000 1.000 51.02296 45 LEU D N 1
ATOM 2122 C CA . LEU D 2 5 ? 24.81500 3.74200 6.11100 1.000 36.88653 45 LEU D CA 1
ATOM 2123 C C . LEU D 2 5 ? 26.24400 3.22400 6.19200 1.000 43.33403 45 LEU D C 1
ATOM 2124 O O . LEU D 2 5 ? 26.54500 2.36300 7.02500 1.000 50.94840 45 LEU D O 1
ATOM 2129 N N . ALA D 2 6 ? 27.13000 3.73300 5.33100 1.000 55.01946 46 ALA D N 1
ATOM 2130 C CA . ALA D 2 6 ? 28.52000 3.28800 5.33700 1.000 52.17169 46 ALA D CA 1
ATOM 2131 C C . ALA D 2 6 ? 29.19800 3.61700 6.66000 1.000 45.57595 46 ALA D C 1
ATOM 2132 O O . ALA D 2 6 ? 30.00500 2.82800 7.16600 1.000 44.49240 46 ALA D O 1
ATOM 2134 N N . ARG D 2 7 ? 28.88500 4.78100 7.23600 1.000 49.20011 47 ARG D N 1
ATOM 2135 C CA . ARG D 2 7 ? 29.46100 5.14200 8.52800 1.000 48.97887 47 ARG D CA 1
ATOM 2136 C C . ARG D 2 7 ? 28.90100 4.25900 9.63600 1.000 48.76135 47 ARG D C 1
ATOM 2137 O O . ARG D 2 7 ? 29.61800 3.90500 10.57800 1.000 47.90157 47 ARG D O 1
ATOM 2145 N N . ILE D 2 8 ? 27.61900 3.89900 9.53900 1.000 45.06387 48 ILE D N 1
ATOM 2146 C CA . ILE D 2 8 ? 27.01400 2.98800 10.50700 1.000 41.70056 48 ILE D CA 1
ATOM 2147 C C . ILE D 2 8 ? 27.70300 1.63100 10.46400 1.000 41.18509 48 ILE D C 1
ATOM 2148 O O . ILE D 2 8 ? 27.94600 1.00600 11.50400 1.000 43.56302 48 ILE D O 1
ATOM 2153 N N . LYS D 2 9 ? 28.01700 1.14800 9.25800 1.000 37.37916 49 LYS D N 1
ATOM 2154 C CA . LYS D 2 9 ? 28.74500 -0.11000 9.12300 1.000 39.59558 49 LYS D CA 1
ATOM 2155 C C . LYS D 2 9 ? 30.07900 -0.06100 9.85800 1.000 42.52012 49 LYS D C 1
ATOM 2156 O O . LYS D 2 9 ? 30.47500 -1.03700 10.50800 1.000 46.95487 49 LYS D O 1
ATOM 2162 N N . LYS D 2 10 ? 30.78600 1.06800 9.76600 1.000 39.70375 50 LYS D N 1
ATOM 2163 C CA . LYS D 2 10 ? 32.08400 1.19700 10.42400 1.000 43.71949 50 LYS D CA 1
ATOM 2164 C C . LYS D 2 10 ? 31.94700 1.15100 11.94100 1.000 44.14356 50 LYS D C 1
ATOM 2165 O O . LYS D 2 10 ? 32.76600 0.52600 12.62400 1.000 52.04324 50 LYS D O 1
ATOM 2171 N N . ILE D 2 11 ? 30.92000 1.80800 12.48800 1.000 45.51473 51 ILE D N 1
ATOM 2172 C CA . ILE D 2 11 ? 30.68000 1.72900 13.92700 1.000 48.50227 51 ILE D CA 1
ATOM 2173 C C . ILE D 2 11 ? 30.37200 0.29200 14.33000 1.000 47.19931 51 ILE D C 1
ATOM 2174 O O . ILE D 2 11 ? 30.82400 -0.18700 15.37700 1.000 42.41563 51 ILE D O 1
ATOM 2179 N N . MET D 2 12 ? 29.59700 -0.41700 13.50300 1.000 41.22885 52 MET D N 1
ATOM 2180 C CA . MET D 2 12 ? 29.27300 -1.81300 13.79200 1.000 37.62609 52 MET D CA 1
ATOM 2181 C C . MET D 2 12 ? 30.52300 -2.68600 13.88400 1.000 44.05448 52 MET D C 1
ATOM 2182 O O . MET D 2 12 ? 30.60300 -3.57200 14.74300 1.000 48.42797 52 MET D O 1
ATOM 2187 N N . LYS D 2 13 ? 31.51300 -2.44500 13.02800 1.000 44.08321 53 LYS D N 1
ATOM 2188 C CA . LYS D 2 13 ? 32.70400 -3.28000 12.95300 1.000 49.16502 53 LYS D CA 1
ATOM 2189 C C . LYS D 2 13 ? 33.77700 -2.87600 13.95200 1.000 48.59695 53 LYS D C 1
ATOM 2190 O O . LYS D 2 13 ? 34.92000 -3.32200 13.82700 1.000 59.52677 53 LYS D O 1
ATOM 2196 N N . LEU D 2 14 ? 33.45200 -2.01900 14.91900 1.000 52.06347 54 LEU D N 1
ATOM 2197 C CA . LEU D 2 14 ? 34.36100 -1.81900 16.04400 1.000 51.57068 54 LEU D CA 1
ATOM 2198 C C . LEU D 2 14 ? 34.41400 -3.05200 16.94800 1.000 56.37537 54 LEU D C 1
ATOM 2199 O O . LEU D 2 14 ? 35.45900 -3.35800 17.52900 1.000 76.41085 54 LEU D O 1
ATOM 2204 N N . ASP D 2 15 ? 33.30100 -3.76100 17.06100 1.000 51.96657 55 ASP D N 1
ATOM 2205 C CA . ASP D 2 15 ? 33.18800 -5.06300 17.71400 1.000 58.96226 55 ASP D CA 1
ATOM 2206 C C . ASP D 2 15 ? 34.01600 -6.15000 17.00200 1.000 70.77128 55 ASP D C 1
ATOM 2207 O O . ASP D 2 15 ? 33.95800 -6.26300 15.77000 1.000 68.84166 55 ASP D O 1
ATOM 2212 N N . GLU D 2 16 ? 34.80300 -6.95200 17.76500 1.000 86.37775 56 GLU D N 1
ATOM 2213 C CA . GLU D 2 16 ? 35.64300 -7.95000 17.09800 1.000 80.13988 56 GLU D CA 1
ATOM 2214 C C . GLU D 2 16 ? 34.75100 -9.01500 16.46000 1.000 73.80812 56 GLU D C 1
ATOM 2215 O O . GLU D 2 16 ? 34.96000 -9.38000 15.30100 1.000 81.15149 56 GLU D O 1
ATOM 2221 N N . ASP D 2 17 ? 33.58600 -9.24400 17.04300 1.000 72.41388 57 ASP D N 1
ATOM 2222 C CA . ASP D 2 17 ? 32.71500 -10.32200 16.58800 1.000 72.20286 57 ASP D CA 1
ATOM 2223 C C . ASP D 2 17 ? 31.87900 -10.01400 15.36300 1.000 69.01663 57 ASP D C 1
ATOM 2224 O O . ASP D 2 17 ? 31.09000 -10.88000 14.93200 1.000 80.00890 57 ASP D O 1
ATOM 2229 N N . VAL D 2 18 ? 32.05400 -8.83400 14.79400 1.000 69.29220 58 VAL D N 1
ATOM 2230 C CA . VAL D 2 18 ? 31.34400 -8.43200 13.60600 1.000 67.21209 58 VAL D CA 1
ATOM 2231 C C . VAL D 2 18 ? 32.39600 -8.22000 12.53000 1.000 75.09424 58 VAL D C 1
ATOM 2232 O O . VAL D 2 18 ? 33.33200 -7.43100 12.71900 1.000 69.58061 58 VAL D O 1
ATOM 2236 N N . LYS D 2 19 ? 32.24900 -8.90800 11.41400 1.000 78.79657 59 LYS D N 1
ATOM 2237 C CA . LYS D 2 19 ? 33.08400 -8.57200 10.26700 1.000 75.46247 59 LYS D CA 1
ATOM 2238 C C . LYS D 2 19 ? 32.39500 -8.68900 8.92100 1.000 74.68563 59 LYS D C 1
ATOM 2239 O O . LYS D 2 19 ? 32.89000 -8.12300 7.94100 1.000 90.28525 59 LYS D O 1
ATOM 2245 N N . MET D 2 20 ? 31.26600 -9.38900 8.85200 1.000 70.59278 60 MET D N 1
ATOM 2246 C CA . MET D 2 20 ? 30.33900 -9.32900 7.73900 1.000 72.75104 60 MET D CA 1
ATOM 2247 C C . MET D 2 20 ? 28.97300 -8.91800 8.26000 1.000 66.68388 60 MET D C 1
ATOM 2248 O O . MET D 2 20 ? 28.52800 -9.40300 9.30100 1.000 72.89989 60 MET D O 1
ATOM 2253 N N . ILE D 2 21 ? 28.30200 -8.04600 7.51300 1.000 56.31863 61 ILE D N 1
ATOM 2254 C CA . ILE D 2 21 ? 27.04400 -7.44600 7.93200 1.000 58.29344 61 ILE D CA 1
ATOM 2255 C C . ILE D 2 21 ? 25.97200 -7.71800 6.88700 1.000 50.86282 61 ILE D C 1
ATOM 2256 O O . ILE D 2 21 ? 26.25100 -7.79200 5.68600 1.000 57.79310 61 ILE D O 1
ATOM 2261 N N . SER D 2 22 ? 24.73500 -7.87400 7.35700 1.000 44.35893 62 SER D N 1
ATOM 2262 C CA . SER D 2 22 ? 23.59400 -8.06800 6.47900 1.000 45.25020 62 SER D CA 1
ATOM 2263 C C . SER D 2 22 ? 23.14100 -6.74000 5.88000 1.000 43.37773 62 SER D C 1
ATOM 2264 O O . SER D 2 22 ? 23.53300 -5.65600 6.31700 1.000 42.06901 62 SER D O 1
ATOM 2267 N N . ALA D 2 23 ? 22.29800 -6.84400 4.85100 1.000 49.55546 63 ALA D N 1
ATOM 2268 C CA . ALA D 2 23 ? 21.80100 -5.65300 4.17300 1.000 45.95611 63 ALA D CA 1
ATOM 2269 C C . ALA D 2 23 ? 20.93200 -4.79700 5.08800 1.000 44.09465 63 ALA D C 1
ATOM 2270 O O . ALA D 2 23 ? 21.04900 -3.56600 5.09000 1.000 55.69893 63 ALA D O 1
ATOM 2272 N N . GLU D 2 24 ? 20.05600 -5.42700 5.87300 1.000 48.47011 64 GLU D N 1
ATOM 2273 C CA . GLU D 2 24 ? 19.06200 -4.67100 6.62600 1.000 53.34426 64 GLU D CA 1
ATOM 2274 C C . GLU D 2 24 ? 19.61000 -4.07700 7.91700 1.000 44.17499 64 GLU D C 1
ATOM 2275 O O . GLU D 2 24 ? 19.03900 -3.10300 8.42100 1.000 45.39901 64 GLU D O 1
ATOM 2281 N N . ALA D 2 25 ? 20.68500 -4.64500 8.46800 1.000 45.72347 65 ALA D N 1
ATOM 2282 C CA . ALA D 2 25 ? 21.18200 -4.19100 9.76600 1.000 50.53893 65 ALA D CA 1
ATOM 2283 C C . ALA D 2 25 ? 21.53800 -2.70900 9.78400 1.000 43.63167 65 ALA D C 1
ATOM 2284 O O . ALA D 2 25 ? 21.04000 -1.99300 10.67000 1.000 44.26112 65 ALA D O 1
ATOM 2286 N N . PRO D 2 26 ? 22.37300 -2.18000 8.88000 1.000 45.77161 66 PRO D N 1
ATOM 2287 C CA . PRO D 2 26 ? 22.64900 -0.73600 8.92900 1.000 40.71880 66 PRO D CA 1
ATOM 2288 C C . PRO D 2 26 ? 21.42500 0.11000 8.64300 1.000 41.63194 66 PRO D C 1
ATOM 2289 O O . PRO D 2 26 ? 21.34800 1.25500 9.10600 1.000 46.33529 66 PRO D O 1
ATOM 2293 N N . VAL D 2 27 ? 20.45400 -0.42600 7.90200 1.000 40.49691 67 VAL D N 1
ATOM 2294 C CA . VAL D 2 27 ? 19.23400 0.32100 7.62400 1.000 41.05233 67 VAL D CA 1
ATOM 2295 C C . VAL D 2 27 ? 18.37500 0.41600 8.87800 1.000 39.46167 67 VAL D C 1
ATOM 2296 O O . VAL D 2 27 ? 17.81300 1.47400 9.18500 1.000 40.99918 67 VAL D O 1
ATOM 2300 N N . LEU D 2 28 ? 18.25800 -0.69000 9.61800 1.000 47.06038 68 LEU D N 1
ATOM 2301 C CA . LEU D 2 28 ? 17.59200 -0.66200 10.91600 1.000 42.02693 68 LEU D CA 1
ATOM 2302 C C . LEU D 2 28 ? 18.25300 0.34600 11.84800 1.000 41.90737 68 LEU D C 1
ATOM 2303 O O . LEU D 2 28 ? 17.57300 1.12500 12.52700 1.000 41.69263 68 LEU D O 1
ATOM 2308 N N . PHE D 2 29 ? 19.58800 0.33900 11.89800 1.000 35.79079 69 PHE D N 1
ATOM 2309 C CA . PHE D 2 29 ? 20.30300 1.22800 12.80600 1.000 33.41308 69 PHE D CA 1
ATOM 2310 C C . PHE D 2 29 ? 20.15600 2.69000 12.40700 1.000 35.14310 69 PHE D C 1
ATOM 2311 O O . PHE D 2 29 ? 20.18600 3.56900 13.27500 1.000 34.25055 69 PHE D O 1
ATOM 2319 N N . ALA D 2 30 ? 20.01300 2.97200 11.11000 1.000 32.82012 70 ALA D N 1
ATOM 2320 C CA . ALA D 2 30 ? 19.80800 4.34900 10.67200 1.000 33.87535 70 ALA D CA 1
ATOM 2321 C C . ALA D 2 30 ? 18.53000 4.92600 11.26400 1.000 40.70927 70 ALA D C 1
ATOM 2322 O O . ALA D 2 30 ? 18.52900 6.02800 11.82400 1.000 39.84409 70 ALA D O 1
ATOM 2324 N N . LYS D 2 31 ? 17.42500 4.18800 11.14900 1.000 36.91211 71 LYS D N 1
ATOM 2325 C CA . LYS D 2 31 ? 16.16200 4.65700 11.70300 1.000 36.71115 71 LYS D CA 1
ATOM 2326 C C . LYS D 2 31 ? 16.20500 4.66900 13.22700 1.000 33.56284 71 LYS D C 1
ATOM 2327 O O . LYS D 2 31 ? 15.75000 5.62800 13.86000 1.000 35.70890 71 LYS D O 1
ATOM 2333 N N . ALA D 2 32 ? 16.74300 3.60400 13.82800 1.000 31.38458 72 ALA D N 1
ATOM 2334 C CA . ALA D 2 32 ? 16.89300 3.55300 15.27900 1.000 35.32842 72 ALA D CA 1
ATOM 2335 C C . ALA D 2 32 ? 17.72500 4.71600 15.80400 1.000 35.79686 72 ALA D C 1
ATOM 2336 O O . ALA D 2 32 ? 17.38500 5.31600 16.83100 1.000 37.41314 72 ALA D O 1
ATOM 2338 N N . ALA D 2 33 ? 18.82400 5.04500 15.12100 1.000 37.61428 73 ALA D N 1
ATOM 2339 C CA . ALA D 2 33 ? 19.64200 6.17000 15.55900 1.000 36.00020 73 ALA D CA 1
ATOM 2340 C C . ALA D 2 33 ? 18.88200 7.48400 15.44000 1.000 32.41764 73 ALA D C 1
ATOM 2341 O O . ALA D 2 33 ? 18.98000 8.34200 16.32200 1.000 33.19694 73 ALA D O 1
ATOM 2343 N N . GLN D 2 34 ? 18.10700 7.65200 14.36800 1.000 32.66597 74 GLN D N 1
ATOM 2344 C CA . GLN D 2 34 ? 17.29000 8.85300 14.22900 1.000 36.66872 74 GLN D CA 1
ATOM 2345 C C . GLN D 2 34 ? 16.26400 8.93600 15.35200 1.000 35.03796 74 GLN D C 1
ATOM 2346 O O . GLN D 2 34 ? 16.07100 9.99900 15.95400 1.000 39.17679 74 GLN D O 1
ATOM 2352 N N . ILE D 2 35 ? 15.59000 7.81900 15.64300 1.000 32.96913 75 ILE D N 1
ATOM 2353 C CA . ILE D 2 35 ? 14.62100 7.79700 16.73700 1.000 34.32859 75 ILE D CA 1
ATOM 2354 C C . ILE D 2 35 ? 15.32300 8.06500 18.06100 1.000 28.54264 75 ILE D C 1
ATOM 2355 O O . ILE D 2 35 ? 14.80300 8.78100 18.92500 1.000 36.12884 75 ILE D O 1
ATOM 2360 N N . PHE D 2 36 ? 16.51800 7.49700 18.23900 1.000 34.91579 76 PHE D N 1
ATOM 2361 C CA . PHE D 2 36 ? 17.24900 7.68200 19.48800 1.000 39.57748 76 PHE D CA 1
ATOM 2362 C C . PHE D 2 36 ? 17.70200 9.12800 19.65100 1.000 37.81568 76 PHE D C 1
ATOM 2363 O O . PHE D 2 36 ? 17.56200 9.71100 20.73200 1.000 35.51673 76 PHE D O 1
ATOM 2371 N N . ILE D 2 37 ? 18.26700 9.71600 18.59100 1.000 36.02371 77 ILE D N 1
ATOM 2372 C CA . ILE D 2 37 ? 18.65000 11.12600 18.64200 1.000 30.87527 77 ILE D CA 1
ATOM 2373 C C . ILE D 2 37 ? 17.44300 11.98200 18.98500 1.000 36.17914 77 ILE D C 1
ATOM 2374 O O . ILE D 2 37 ? 17.52800 12.91200 19.79600 1.000 36.60602 77 ILE D O 1
ATOM 2379 N N . THR D 2 38 ? 16.29700 11.67200 18.37900 1.000 36.72882 78 THR D N 1
ATOM 2380 C CA . THR D 2 38 ? 15.08500 12.43400 18.64500 1.000 34.12124 78 THR D CA 1
ATOM 2381 C C . THR D 2 38 ? 14.63500 12.25500 20.08900 1.000 39.28035 78 THR D C 1
ATOM 2382 O O . THR D 2 38 ? 14.24800 13.22600 20.74900 1.000 38.63561 78 THR D O 1
ATOM 2386 N N . GLU D 2 39 ? 14.69600 11.02300 20.60000 1.000 43.26034 79 GLU D N 1
ATOM 2387 C CA . GLU D 2 39 ? 14.24400 10.75400 21.96000 1.000 41.06010 79 GLU D CA 1
ATOM 2388 C C . GLU D 2 39 ? 15.11600 11.48000 22.98000 1.000 39.60674 79 GLU D C 1
ATOM 2389 O O . GLU D 2 39 ? 14.60700 12.16500 23.87400 1.000 40.36146 79 GLU D O 1
ATOM 2395 N N . LEU D 2 40 ? 16.43700 11.33100 22.86100 1.000 38.97720 80 LEU D N 1
ATOM 2396 C CA . LEU D 2 40 ? 17.35300 11.97000 23.80300 1.000 37.19514 80 LEU D CA 1
ATOM 2397 C C . LEU D 2 40 ? 17.26400 13.49000 23.73400 1.000 36.46414 80 LEU D C 1
ATOM 2398 O O . LEU D 2 40 ? 17.25700 14.16400 24.77000 1.000 40.63931 80 LEU D O 1
ATOM 2403 N N . THR D 2 41 ? 17.21000 14.05100 22.52400 1.000 40.22454 81 THR D N 1
ATOM 2404 C CA . THR D 2 41 ? 17.07700 15.49800 22.38200 1.000 39.36062 81 THR D CA 1
ATOM 2405 C C . THR D 2 41 ? 15.77300 15.99000 23.00000 1.000 37.27597 81 THR D C 1
ATOM 2406 O O . THR D 2 41 ? 15.75600 16.99100 23.72700 1.000 38.05273 81 THR D O 1
ATOM 2410 N N . LEU D 2 42 ? 14.66400 15.31000 22.69700 1.000 35.69183 82 LEU D N 1
ATOM 2411 C CA . LEU D 2 42 ? 13.36800 15.69300 23.25000 1.000 34.44996 82 LEU D CA 1
ATOM 2412 C C . LEU D 2 42 ? 13.40100 15.70800 24.77400 1.000 47.53972 82 LEU D C 1
ATOM 2413 O O . LEU D 2 42 ? 12.92800 16.65900 25.40700 1.000 50.51964 82 LEU D O 1
ATOM 2418 N N . ARG D 2 43 ? 13.94400 14.64900 25.38400 1.000 49.00879 83 ARG D N 1
ATOM 2419 C CA . ARG D 2 43 ? 13.99400 14.58300 26.84300 1.000 42.19720 83 ARG D CA 1
ATOM 2420 C C . ARG D 2 43 ? 14.83800 15.70300 27.43500 1.000 44.28639 83 ARG D C 1
ATOM 2421 O O . ARG D 2 43 ? 14.48600 16.26700 28.47800 1.000 50.57478 83 ARG D O 1
ATOM 2429 N N . ALA D 2 44 ? 15.95500 16.04300 26.79100 1.000 36.77435 84 ALA D N 1
ATOM 2430 C CA . ALA D 2 44 ? 16.75900 17.14400 27.30100 1.000 45.68623 84 ALA D CA 1
ATOM 2431 C C . ALA D 2 44 ? 16.06100 18.47900 27.09400 1.000 48.51836 84 ALA D C 1
ATOM 2432 O O . ALA D 2 44 ? 16.19800 19.38400 27.92500 1.000 49.32079 84 ALA D O 1
ATOM 2434 N N . TRP D 2 45 ? 15.31400 18.62300 25.99600 1.000 46.17979 85 TRP D N 1
ATOM 2435 C CA . TRP D 2 45 ? 14.58800 19.86500 25.76200 1.000 50.69065 85 TRP D CA 1
ATOM 2436 C C . TRP D 2 45 ? 13.48200 20.09000 26.78500 1.000 47.92722 85 TRP D C 1
ATOM 2437 O O . TRP D 2 45 ? 13.18000 21.24100 27.12000 1.000 48.34459 85 TRP D O 1
ATOM 2448 N N . ILE D 2 46 ? 12.85900 19.01700 27.28200 1.000 41.13992 86 ILE D N 1
ATOM 2449 C CA . ILE D 2 46 ? 11.83800 19.16800 28.31700 1.000 48.32949 86 ILE D CA 1
ATOM 2450 C C . ILE D 2 46 ? 12.43300 19.82000 29.55900 1.000 56.54378 86 ILE D C 1
ATOM 2451 O O . ILE D 2 46 ? 11.80700 20.68300 30.18700 1.000 55.07634 86 ILE D O 1
ATOM 2456 N N . HIS D 2 47 ? 13.65200 19.42300 29.92900 1.000 52.52510 87 HIS D N 1
ATOM 2457 C CA . HIS D 2 47 ? 14.32700 20.08500 31.03900 1.000 54.26361 87 HIS D CA 1
ATOM 2458 C C . HIS D 2 47 ? 14.68800 21.52300 30.69100 1.000 57.65674 87 HIS D C 1
ATOM 2459 O O . HIS D 2 47 ? 14.71600 22.38500 31.57600 1.000 63.18740 87 HIS D O 1
ATOM 2466 N N . THR D 2 48 ? 14.96700 21.80000 29.41600 1.000 56.06690 88 THR D N 1
ATOM 2467 C CA . THR D 2 48 ? 15.24100 23.17200 29.00200 1.000 61.30803 88 THR D CA 1
ATOM 2468 C C . THR D 2 48 ? 13.99400 24.04100 29.11900 1.000 54.68330 88 THR D C 1
ATOM 2469 O O . THR D 2 48 ? 14.07300 25.19100 29.56600 1.000 52.65785 88 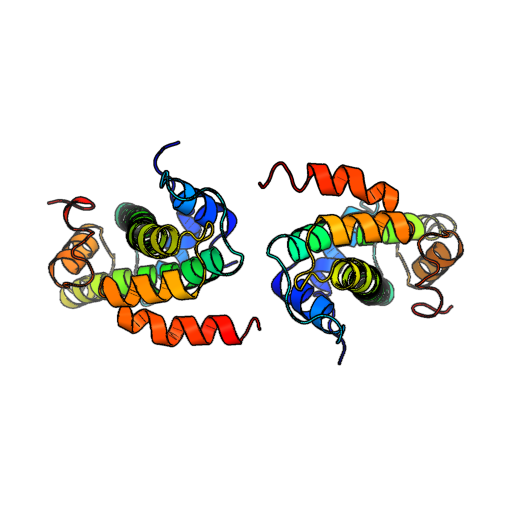THR D O 1
ATOM 2473 N N . GLU D 2 49 ? 12.83300 23.50700 28.72900 1.000 54.06380 89 GLU D N 1
ATOM 2474 C CA . GLU D 2 49 ? 11.60500 24.29400 28.78500 1.000 46.67496 89 GLU D CA 1
ATOM 2475 C C . GLU D 2 49 ? 11.12600 24.47500 30.21800 1.000 52.75821 89 GLU D C 1
ATOM 2476 O O . GLU D 2 49 ? 10.60400 25.53900 30.57200 1.000 59.24079 89 GLU D O 1
ATOM 2482 N N . ASP D 2 50 ? 11.27900 23.44300 31.05400 1.000 56.79275 90 ASP D N 1
ATOM 2483 C CA . ASP D 2 50 ? 10.90600 23.57200 32.45800 1.000 50.87824 90 ASP D CA 1
ATOM 2484 C C . ASP D 2 50 ? 11.68500 24.69300 33.13100 1.000 64.83893 90 ASP D C 1
ATOM 2485 O O . ASP D 2 50 ? 11.18400 25.32600 34.06800 1.000 72.71395 90 ASP D O 1
ATOM 2490 N N . ASN D 2 51 ? 12.90900 24.95100 32.66800 1.000 60.08091 91 ASN D N 1
ATOM 2491 C CA . ASN D 2 51 ? 13.73600 26.03900 33.16800 1.000 56.42329 91 ASN D CA 1
ATOM 2492 C C . ASN D 2 51 ? 13.63700 27.29300 32.30100 1.000 56.86706 91 ASN D C 1
ATOM 2493 O O . ASN D 2 51 ? 14.48400 28.18500 32.41500 1.000 59.89245 91 ASN D O 1
ATOM 2498 N N . LYS D 2 52 ? 12.60400 27.37900 31.46400 1.000 60.23777 92 LYS D N 1
ATOM 2499 C CA . LYS D 2 52 ? 12.35500 28.50400 30.55800 1.000 66.00481 92 LYS D CA 1
ATOM 2500 C C . LYS D 2 52 ? 13.63600 29.02300 29.91900 1.000 54.44746 92 LYS D C 1
ATOM 2501 O O . LYS D 2 52 ? 13.93200 30.21800 29.93000 1.000 61.02643 92 LYS D O 1
ATOM 2507 N N . ARG D 2 53 ? 14.40000 28.11000 29.35000 1.000 55.84355 93 ARG D N 1
ATOM 2508 C CA . ARG D 2 53 ? 15.55900 28.47300 28.56600 1.000 51.47482 93 ARG D CA 1
ATOM 2509 C C . ARG D 2 53 ? 15.24200 28.19500 27.10100 1.000 55.17792 93 ARG D C 1
ATOM 2510 O O . ARG D 2 53 ? 14.28200 27.49000 26.77200 1.000 55.47272 93 ARG D O 1
ATOM 2518 N N . ARG D 2 54 ? 16.03500 28.79300 26.20200 1.000 59.41103 94 ARG D N 1
ATOM 2519 C CA . ARG D 2 54 ? 15.98200 28.46100 24.76700 1.000 50.21354 94 ARG D CA 1
ATOM 2520 C C . ARG D 2 54 ? 17.22400 27.83100 24.15600 1.000 48.39946 94 ARG D C 1
ATOM 2521 O O . ARG D 2 54 ? 17.25600 27.70600 22.93300 1.000 53.68893 94 ARG D O 1
ATOM 2529 N N . THR D 2 55 ? 18.29600 27.61100 24.90000 1.000 47.83109 95 THR D N 1
ATOM 2530 C CA . THR D 2 55 ? 19.46000 26.90500 24.36000 1.000 49.93444 95 THR D CA 1
ATOM 2531 C C . THR D 2 55 ? 19.57300 25.55100 25.04400 1.000 48.57564 95 THR D C 1
ATOM 2532 O O . THR D 2 55 ? 19.76700 25.48900 26.26200 1.000 45.23134 95 THR D O 1
ATOM 2536 N N . LEU D 2 56 ? 19.45800 24.47600 24.26100 1.000 41.42173 96 LEU D N 1
ATOM 2537 C CA . LEU D 2 56 ? 19.70500 23.13400 24.77800 1.000 46.09748 96 LEU D CA 1
ATOM 2538 C C . LEU D 2 56 ? 21.18900 22.99400 25.09700 1.000 49.77446 96 LEU D C 1
ATOM 2539 O O . LEU D 2 56 ? 22.03600 23.28900 24.25500 1.000 41.46168 96 LEU D O 1
ATOM 2544 N N . GLN D 2 57 ? 21.52400 22.53500 26.29600 1.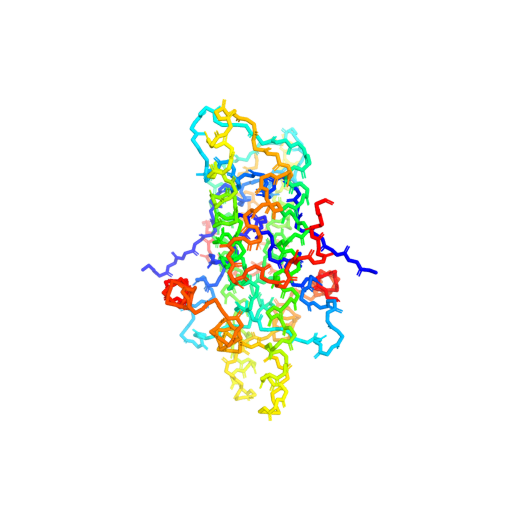000 44.28233 97 GLN D N 1
ATOM 2545 C CA . GLN D 2 57 ? 22.92300 22.49400 26.69400 1.000 51.79454 97 GLN D CA 1
ATOM 2546 C C . GLN D 2 57 ? 23.27700 21.04200 27.01200 1.000 53.23742 97 GLN D C 1
ATOM 2547 O O . GLN D 2 57 ? 22.39800 20.20800 27.24800 1.000 59.33445 97 GLN D O 1
ATOM 2553 N N . ARG D 2 58 ? 24.58000 20.74700 27.03800 1.000 47.46835 98 ARG D N 1
ATOM 2554 C CA . ARG D 2 58 ? 25.03100 19.38600 27.34700 1.000 53.93450 98 ARG D CA 1
ATOM 2555 C C . ARG D 2 58 ? 24.58700 18.95800 28.73800 1.000 60.28450 98 ARG D C 1
ATOM 2556 O O . ARG D 2 58 ? 24.28200 17.77900 28.97300 1.000 56.65819 98 ARG D O 1
ATOM 2564 N N . ASN D 2 59 ? 24.57300 19.90700 29.67500 1.000 57.35275 99 ASN D N 1
ATOM 2565 C CA . ASN D 2 59 ? 24.05300 19.66300 31.01400 1.000 57.03403 99 ASN D CA 1
ATOM 2566 C C . ASN D 2 59 ? 22.66700 19.03700 30.95800 1.000 59.05368 99 ASN D C 1
ATOM 2567 O O . ASN D 2 59 ? 22.36400 18.10800 31.71400 1.000 65.92912 99 ASN D O 1
ATOM 2572 N N . ASP D 2 60 ? 21.81700 19.52900 30.05000 1.000 53.82185 100 ASP D N 1
ATOM 2573 C CA . ASP D 2 60 ? 20.46100 19.00000 29.90800 1.000 54.69562 100 ASP D CA 1
ATOM 2574 C C . ASP D 2 60 ? 20.46600 17.56000 29.40400 1.000 51.99447 100 ASP D C 1
ATOM 2575 O O . ASP D 2 60 ? 19.62800 16.74800 29.81500 1.000 60.23771 100 ASP D O 1
ATOM 2580 N N . ILE D 2 61 ? 21.38400 17.22800 28.49300 1.000 56.88924 101 ILE D N 1
ATOM 2581 C CA . ILE D 2 61 ? 21.43700 15.86300 27.97500 1.000 55.34889 101 ILE D CA 1
ATOM 2582 C C . ILE D 2 61 ? 21.92100 14.90800 29.05800 1.000 51.19984 101 ILE D C 1
ATOM 2583 O O . ILE D 2 61 ? 21.38900 13.80200 29.21500 1.000 53.08154 101 ILE D O 1
ATOM 2588 N N . ALA D 2 62 ? 22.93800 15.31800 29.81900 1.000 46.45426 102 ALA D N 1
ATOM 2589 C CA . ALA D 2 62 ? 23.37200 14.52400 30.96200 1.000 55.73030 102 ALA D CA 1
ATOM 2590 C C . ALA D 2 62 ? 22.23200 14.32700 31.95200 1.000 56.36610 102 ALA D C 1
ATOM 2591 O O . ALA D 2 62 ? 22.08600 13.24800 32.53800 1.000 65.36603 102 ALA D O 1
ATOM 2593 N N . MET D 2 63 ? 21.41500 15.36300 32.15200 1.000 51.98580 103 MET D N 1
ATOM 2594 C CA . MET D 2 63 ? 20.26500 15.24700 33.04200 1.000 52.68893 103 MET D CA 1
ATOM 2595 C C . MET D 2 63 ? 19.27600 14.19700 32.54800 1.000 62.13920 103 MET D C 1
ATOM 2596 O O . MET D 2 63 ? 18.85600 13.31900 33.31000 1.000 74.77262 103 MET D O 1
ATOM 2601 N N . ALA D 2 64 ? 18.88000 14.28300 31.27300 1.000 61.12530 104 ALA D N 1
ATOM 2602 C CA . ALA D 2 64 ? 17.90700 13.33900 30.72900 1.000 57.02351 104 ALA D CA 1
ATOM 2603 C C . ALA D 2 64 ? 18.38700 11.90000 30.86000 1.000 62.78371 104 ALA D C 1
ATOM 2604 O O . ALA D 2 64 ? 17.57400 10.98500 31.04100 1.000 62.64660 104 ALA D O 1
ATOM 2606 N N . ILE D 2 65 ? 19.69700 11.68000 30.75300 1.000 53.60210 105 ILE D N 1
ATOM 2607 C CA . ILE D 2 65 ? 20.25400 10.33700 30.88500 1.000 58.57707 105 ILE D CA 1
ATOM 2608 C C . ILE D 2 65 ? 20.00100 9.78100 32.28200 1.000 60.73207 105 ILE D C 1
ATOM 2609 O O . ILE D 2 65 ? 19.64900 8.60600 32.44600 1.000 60.89249 105 ILE D O 1
ATOM 2614 N N . THR D 2 66 ? 20.17000 10.61600 33.31000 1.000 63.07590 106 THR D N 1
ATOM 2615 C CA . THR D 2 66 ? 19.93500 10.17100 34.68300 1.000 67.67894 106 THR D CA 1
ATOM 2616 C C . THR D 2 66 ? 18.47600 9.80900 34.96000 1.000 69.23294 106 THR D C 1
ATOM 2617 O O . THR D 2 66 ? 18.21600 8.92400 35.78300 1.000 69.75047 106 THR D O 1
ATOM 2621 N N . LYS D 2 67 ? 17.51400 10.45800 34.29900 1.000 63.79984 107 LYS D N 1
ATOM 2622 C CA . LYS D 2 67 ? 16.11800 10.31800 34.70000 1.000 66.84155 107 LYS D CA 1
ATOM 2623 C C . LYS D 2 67 ? 15.35200 9.26900 33.89000 1.000 76.59333 107 LYS D C 1
ATOM 2624 O O . LYS D 2 67 ? 14.16600 9.05200 34.14500 1.000 85.25770 107 LYS D O 1
ATOM 2630 N N . PHE D 2 68 ? 16.00500 8.52200 33.01200 1.000 78.53042 108 PHE D N 1
ATOM 2631 C CA . PHE D 2 68 ? 15.32400 7.45200 32.29800 1.000 71.59838 108 PHE D CA 1
ATOM 2632 C C . PHE D 2 68 ? 16.17700 6.19800 32.32400 1.000 68.09874 108 PHE D C 1
ATOM 2633 O O . PHE D 2 68 ? 17.35800 6.22900 31.96000 1.000 67.46087 108 PHE D O 1
ATOM 2641 N N . ASP D 2 69 ? 15.56400 5.09700 32.76100 1.000 67.78431 109 ASP D N 1
ATOM 2642 C CA . ASP D 2 69 ? 16.25700 3.81800 32.82800 1.000 65.74000 109 ASP D CA 1
ATOM 2643 C C . ASP D 2 69 ? 16.71300 3.34600 31.45400 1.000 65.91016 109 ASP D C 1
ATOM 2644 O O . ASP D 2 69 ? 17.66700 2.56500 31.36000 1.000 64.75310 109 ASP D O 1
ATOM 2649 N N . GLN D 2 70 ? 16.05000 3.80000 30.38700 1.000 66.06119 110 GLN D N 1
ATOM 2650 C CA . GLN D 2 70 ? 16.45300 3.40600 29.04400 1.000 52.86030 110 GLN D CA 1
ATOM 2651 C C . GLN D 2 70 ? 17.85600 3.89600 28.71100 1.000 56.90977 110 GLN D C 1
ATOM 2652 O O . GLN D 2 70 ? 18.54900 3.27800 27.89500 1.000 56.65658 110 GLN D O 1
ATOM 2658 N N . PHE D 2 71 ? 18.29700 4.98700 29.33700 1.000 52.39822 111 PHE D N 1
ATOM 2659 C CA . PHE D 2 71 ? 19.58600 5.60100 29.04800 1.000 47.62445 111 PHE D CA 1
ATOM 2660 C C . PHE D 2 71 ? 20.65600 5.21000 30.06300 1.000 54.17701 111 PHE D C 1
ATOM 2661 O O . PHE D 2 71 ? 21.65300 5.92500 30.21200 1.000 51.78359 111 PHE D O 1
ATOM 2669 N N . ASP D 2 72 ? 20.44800 4.10200 30.78000 1.000 60.21602 112 ASP D N 1
ATOM 2670 C CA . ASP D 2 72 ? 21.40700 3.66000 31.78900 1.000 53.70342 112 ASP D CA 1
ATOM 2671 C C . ASP D 2 72 ? 22.78800 3.42400 31.18400 1.000 59.80636 112 ASP D C 1
ATOM 2672 O O . ASP D 2 72 ? 23.81000 3.72500 31.80600 1.000 60.74699 112 ASP D O 1
ATOM 2677 N N . PHE D 2 73 ? 22.84300 2.85200 29.98400 1.000 51.40752 113 PHE D N 1
ATOM 2678 C CA . PHE D 2 73 ? 24.12900 2.56700 29.35700 1.000 43.28228 113 PHE D CA 1
ATOM 2679 C C . PHE D 2 73 ? 24.93400 3.82300 29.02600 1.000 52.12325 113 PHE D C 1
ATOM 2680 O O . PHE D 2 73 ? 26.08800 3.69700 28.60400 1.000 47.94725 113 PHE D O 1
ATOM 2688 N N . LEU D 2 74 ? 24.37200 5.01800 29.21900 1.000 52.02013 114 LEU D N 1
ATOM 2689 C CA . LEU D 2 74 ? 25.04600 6.27500 28.91100 1.000 53.98095 114 LEU D CA 1
ATOM 2690 C C . LEU D 2 74 ? 25.54700 6.99700 30.15600 1.000 64.16674 114 LEU D C 1
ATOM 2691 O O . LEU D 2 74 ? 25.93800 8.16400 30.07300 1.000 66.62550 114 LEU D O 1
ATOM 2696 N N . ILE D 2 75 ? 25.54000 6.32200 31.30600 1.000 61.25189 115 ILE D N 1
ATOM 2697 C CA . ILE D 2 75 ? 25.91600 6.92300 32.58500 1.000 67.38049 115 ILE D CA 1
ATOM 2698 C C . ILE D 2 75 ? 27.40200 7.27300 32.66900 1.000 78.78329 115 ILE D C 1
ATOM 2699 O O . ILE D 2 75 ? 27.75600 8.29400 33.26700 1.000 80.59496 115 ILE D O 1
ATOM 2704 N N . ASP D 2 76 ? 28.29200 6.47200 32.09000 1.000 77.89323 116 ASP D N 1
ATOM 2705 C CA . ASP D 2 76 ? 29.70200 6.86700 32.07600 1.000 75.36391 116 ASP D CA 1
ATOM 2706 C C . ASP D 2 76 ? 30.12900 7.62300 30.82800 1.000 79.40546 116 ASP D C 1
ATOM 2707 O O . ASP D 2 76 ? 31.30400 7.99400 30.72600 1.000 90.37978 116 ASP D O 1
ATOM 2712 N N . ILE D 2 77 ? 29.23300 7.86600 29.88400 1.000 74.19323 117 ILE D N 1
ATOM 2713 C CA . ILE D 2 77 ? 29.62700 8.56200 28.66400 1.000 72.97498 117 ILE D CA 1
ATOM 2714 C C . ILE D 2 77 ? 29.58500 10.07800 28.84800 1.000 64.56223 117 ILE D C 1
ATOM 2715 O O . ILE D 2 77 ? 30.48400 10.78000 28.37000 1.000 67.39241 117 ILE D O 1
ATOM 2720 N N . VAL D 2 78 ? 28.61000 10.60100 29.56100 1.000 74.45959 118 VAL D N 1
ATOM 2721 C CA . VAL D 2 78 ? 28.56900 12.02600 29.90600 1.000 75.91105 118 VAL D CA 1
ATOM 2722 C C . VAL D 2 78 ? 28.57000 12.14900 31.43000 1.000 83.31945 118 VAL D C 1
ATOM 2723 O O . VAL D 2 78 ? 27.55800 11.95400 32.09500 1.000 78.70494 118 VAL D O 1
ATOM 2727 N N . PRO D 2 79 ? 29.73200 12.40000 32.02600 1.000 86.42136 119 PRO D N 1
ATOM 2728 C CA . PRO D 2 79 ? 29.79700 12.53700 33.47900 1.000 93.00837 119 PRO D CA 1
ATOM 2729 C C . PRO D 2 79 ? 29.62400 13.94900 34.00000 1.000 102.11213 119 PRO D C 1
ATOM 2730 O O . PRO D 2 79 ? 29.79400 14.94800 33.30100 1.000 95.70239 119 PRO D O 1
ATOM 2734 N N . ARG D 2 80 ? 29.21800 13.97800 35.25800 1.000 104.56586 120 ARG D N 1
ATOM 2735 C CA . ARG D 2 80 ? 29.27800 15.10300 36.19000 1.000 105.26720 120 ARG D CA 1
ATOM 2736 C C . ARG D 2 80 ? 30.35500 15.17800 37.22800 1.000 111.68031 120 ARG D C 1
ATOM 2737 O O . ARG D 2 80 ? 30.17600 14.74800 38.37200 1.000 119.01278 120 ARG D O 1
#

InterPro domains:
  IPR003956 Transcription factor, NFYB/HAP3, conserved site [PS00685] (89-105)
  IPR003958 Transcription factor CBF/NF-Y/archaeal histone domain [PF00808] (58-122)
  IPR009072 Histone-fold [G3DSA:1.10.20.10] (47-182)
  IPR009072 Histone-fold [SSF47113] (55-166)
  IPR027113 Transcription factor NFYB/HAP3 [PTHR11064] (36-175)

Foldseek 3Di:
DADWDDLVVQLVVVCVVDDPPDDDDPVRSVVVRVVVSVVVVQLVVQLVVVCVVVPHDDRDPVSSQVSCVVVPNVVVNVVVVVVVVVVD/DDDLVVVVVVVVVPVVDDDDDPCVSVVVVVVVVVVVVVLQVLLVVVCVVVPHDDRDLVSSQVSLVVDPVNVVCCVVRDD/DPADWDDLVVQVVVVCVVDDVPDDDDPVRSVVVRRVVSVVVVQLVVQLCVVCVVVVHDDRDPCSSQVSCVVVPNVVVSVVVVVVVVVVD/DQDDLVVLVVVVVVDVPDDDDDPCVSVVVVVVVVVVVVVLQVQLVVVCVVVPHDDRDVVSSLVSLVPDPVNVVCDVVDDD

GO terms:
  GO:0001228 DNA-binding transcription activator activity, RNA polymerase II-specific (F, IDA)
  GO:0016602 CCAAT-binding factor complex (C, IDA)
  GO:0006357 regulation of transcription by RNA polymerase II (P, IDA)
  GO:0005634 nucleus (C, IDA)
  GO:0000978 RNA polymerase II cis-regulatory region sequence-specific DNA binding (F, IDA)
  GO:0045944 positive regulation of transcription by RNA polymerase II (P, IDA)
  GO:0001228 DNA-binding transcription activator activity, RNA polymerase II-specific (F, IGI)
  GO:0000976 transcription cis-regulatory region binding (F, IDA)
  GO:0032993 protein-DNA complex (C, IDA)
  GO:0090575 RNA polymerase II transcription regulator complex (C, IDA)
  GO:0003700 DNA-binding transcription factor activity (F, TAS)
  GO:0005654 nucleoplasm (C, TAS)
  GO:0005515 protein binding (F, IPI)
  GO:0005654 nucleoplasm (C, IDA)
  GO:0003677 DNA binding (F, IDA)
  GO:0006355 regulation of DNA-templated transcription (P, IDA)
  GO:0140297 DNA-binding transcription factor binding (F, IPI)

Nearest PDB structures (foldseek):
  6qmq-assembly1_B  TM=9.707E-01  e=7.953E-13  Homo sapiens
  7cvo-assembly1_G-2  TM=9.950E-01  e=1.852E-11  Arabidopsis thaliana
  6r0m-assembly2_C  TM=9.582E-01  e=2.570E-11  Arabidopsis thaliana
  7c9o-assembly1_B  TM=9.926E-01  e=9.540E-11  Oryza sativa Japonica Group
  6y37-assembly1_B  TM=9.384E-01  e=1.161E-10  Aspergillus nidulans FGSC A4

Sequence (336 aa):
QDIYLPIANVARIMKNAIPQTGKIAKDAKECVQECVSEFISFITSEASERCHQEKRKTINGEDILFAMSTLGFDSYVEPLKLYLQKFRELPLARIKKIMKLDEDVKMISAEAPVLFAKAAQIFITELTLRAWIHHTEDNKRRTLQRNDIAMAITKFDQFDFLIDIVPREQDIYLPIANVARIMKNAIPQTGKIAKDAKECVQECVSEFISFITSEASERCHQEKRKTINGEDILFAMSTLGFDSYVEPLKLYLQKFFRQELPLARIKKIMKLDEDVKMISAEAPVLFAKAAQIFITELTLRAWIHTEDNKRRTLQRNDIAMAITKFDQFDFLIDIVPR